Protein AF-S7KKR7-F1 (afdb_monomer_lite)

Structure (mmCIF, N/CA/C/O backbone):
data_AF-S7KKR7-F1
#
_entry.id   AF-S7KKR7-F1
#
loop_
_atom_site.group_PDB
_atom_site.id
_atom_site.type_symbol
_atom_site.label_atom_id
_atom_site.label_alt_id
_atom_site.label_comp_id
_atom_site.label_asym_id
_atom_site.label_entity_id
_atom_site.label_seq_id
_atom_site.pdbx_PDB_ins_code
_atom_site.Cartn_x
_atom_site.Cartn_y
_atom_site.Cartn_z
_atom_site.occupancy
_atom_site.B_iso_or_equiv
_atom_site.auth_seq_id
_atom_site.auth_comp_id
_atom_site.auth_asym_id
_atom_site.auth_atom_id
_atom_site.pdbx_PDB_model_num
ATOM 1 N N . MET A 1 1 ? 20.755 -32.408 -13.879 1.00 37.47 1 MET A N 1
ATOM 2 C CA . MET A 1 1 ? 21.152 -31.071 -14.386 1.00 37.47 1 MET A CA 1
ATOM 3 C C . MET A 1 1 ? 20.020 -30.247 -14.994 1.00 37.47 1 MET A C 1
ATOM 5 O O . MET A 1 1 ? 20.143 -29.038 -14.969 1.00 37.47 1 MET A O 1
ATOM 9 N N . LYS A 1 2 ? 18.901 -30.828 -15.464 1.00 43.78 2 LYS A N 1
ATOM 10 C CA . LYS A 1 2 ? 17.697 -30.043 -15.820 1.00 43.78 2 LYS A CA 1
ATOM 11 C C . LYS A 1 2 ? 17.041 -29.301 -14.636 1.00 43.78 2 LYS A C 1
ATOM 13 O O . LYS A 1 2 ? 16.133 -28.519 -14.858 1.00 43.78 2 LYS A O 1
ATOM 18 N N . GLU A 1 3 ? 17.480 -29.564 -13.404 1.00 51.06 3 GLU A N 1
ATOM 19 C CA . GLU A 1 3 ? 16.802 -29.134 -12.171 1.00 51.06 3 GLU A CA 1
ATOM 20 C C . GLU A 1 3 ? 17.489 -27.973 -11.434 1.00 51.06 3 GLU A C 1
ATOM 22 O O . GLU A 1 3 ? 16.887 -27.384 -10.545 1.00 51.06 3 GLU A O 1
ATOM 27 N N . GLN A 1 4 ? 18.722 -27.609 -11.799 1.00 56.28 4 GLN A N 1
ATOM 28 C CA . GLN A 1 4 ? 19.419 -26.445 -11.243 1.00 56.28 4 GLN A CA 1
ATOM 29 C C . GLN A 1 4 ? 19.728 -25.507 -12.407 1.00 56.28 4 GLN A C 1
ATOM 31 O O . GLN A 1 4 ? 20.606 -25.792 -13.220 1.00 56.28 4 GLN A O 1
ATOM 36 N N . GLY A 1 5 ? 18.920 -24.456 -12.551 1.00 63.62 5 GLY A N 1
ATOM 37 C CA . GLY A 1 5 ? 19.105 -23.439 -13.585 1.00 63.62 5 GLY A CA 1
ATOM 38 C C . GLY A 1 5 ? 20.456 -22.724 -13.469 1.00 63.62 5 GLY A C 1
ATOM 39 O O . GLY A 1 5 ? 21.141 -22.823 -12.453 1.00 63.62 5 GLY A O 1
ATOM 40 N N . LEU A 1 6 ? 20.840 -22.002 -14.522 1.00 70.38 6 LEU A N 1
ATOM 41 C CA . LEU A 1 6 ? 22.012 -21.123 -14.500 1.00 70.38 6 LEU A CA 1
ATOM 42 C C . LEU A 1 6 ? 21.646 -19.799 -13.819 1.00 70.38 6 LEU A C 1
ATOM 44 O O . LEU A 1 6 ? 20.600 -19.221 -14.112 1.00 70.38 6 LEU A O 1
ATOM 48 N N . GLU A 1 7 ? 22.507 -19.318 -12.924 1.00 72.12 7 GLU A N 1
ATOM 49 C CA . GLU A 1 7 ? 22.324 -18.037 -12.241 1.00 72.12 7 GLU A CA 1
ATOM 50 C C . GLU A 1 7 ? 22.888 -16.886 -13.087 1.00 72.12 7 GLU A C 1
ATOM 52 O O . GLU A 1 7 ? 23.999 -16.964 -13.617 1.00 72.12 7 GLU A O 1
ATOM 57 N N . LEU A 1 8 ? 22.115 -15.804 -13.207 1.00 74.88 8 LEU A N 1
ATOM 58 C CA . LEU A 1 8 ? 22.518 -14.567 -13.869 1.00 74.88 8 LEU A CA 1
ATOM 59 C C . LEU A 1 8 ? 22.651 -13.464 -12.816 1.00 74.88 8 LEU A C 1
ATOM 61 O O . LEU A 1 8 ? 21.666 -13.076 -12.190 1.00 74.88 8 LEU A O 1
ATOM 65 N N . THR A 1 9 ? 23.861 -12.937 -12.633 1.00 76.19 9 THR A N 1
ATOM 66 C CA . THR A 1 9 ? 24.139 -11.885 -11.645 1.00 76.19 9 THR A CA 1
ATOM 67 C C . THR A 1 9 ? 24.449 -10.561 -12.339 1.00 76.19 9 THR A C 1
ATOM 69 O O . THR A 1 9 ? 25.403 -10.458 -13.109 1.00 76.19 9 THR A O 1
ATOM 72 N N . PHE A 1 10 ? 23.683 -9.512 -12.026 1.00 80.62 10 PHE A N 1
ATOM 73 C CA . PHE A 1 10 ? 23.930 -8.159 -12.532 1.00 80.62 10 PHE A CA 1
ATOM 74 C C . PHE A 1 10 ? 24.716 -7.311 -11.530 1.00 80.62 10 PHE A C 1
ATOM 76 O O . PHE A 1 10 ? 24.367 -7.229 -10.354 1.00 80.62 10 PHE A O 1
ATOM 83 N N . ASN A 1 11 ? 25.752 -6.616 -12.007 1.00 79.88 11 ASN A N 1
ATOM 84 C CA . ASN A 1 11 ? 26.477 -5.636 -11.200 1.00 79.88 11 ASN A CA 1
ATOM 85 C C . ASN A 1 11 ? 25.840 -4.249 -11.351 1.00 79.88 11 ASN A C 1
ATOM 87 O O . ASN A 1 11 ? 26.164 -3.502 -12.275 1.00 79.88 11 ASN A O 1
ATOM 91 N N . LEU A 1 12 ? 24.972 -3.895 -10.404 1.00 83.12 12 LEU A N 1
ATOM 92 C CA . LEU A 1 12 ? 24.245 -2.624 -10.410 1.00 83.12 12 LEU A CA 1
ATOM 93 C C . LEU A 1 12 ? 25.144 -1.391 -10.212 1.00 83.12 12 LEU A C 1
ATOM 95 O O . LEU A 1 12 ? 24.732 -0.297 -10.577 1.00 83.12 12 LEU A O 1
ATOM 99 N N . ASN A 1 13 ? 26.387 -1.546 -9.730 1.00 83.81 13 ASN A N 1
ATOM 100 C CA . ASN A 1 13 ? 27.329 -0.423 -9.579 1.00 83.81 13 ASN A CA 1
ATOM 101 C C . ASN A 1 13 ? 27.758 0.189 -10.922 1.00 83.81 13 ASN A C 1
ATOM 103 O O . ASN A 1 13 ? 28.386 1.243 -10.950 1.00 83.81 13 ASN A O 1
ATOM 107 N N . LYS A 1 14 ? 27.462 -0.490 -12.035 1.00 84.12 14 LYS A N 1
ATOM 108 C CA . 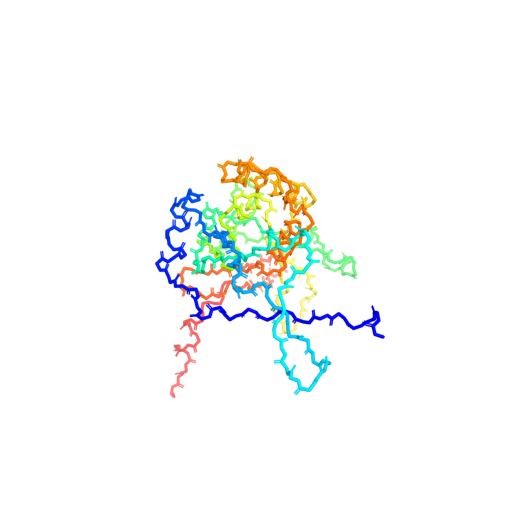LYS A 1 14 ? 27.718 0.012 -13.386 1.00 84.12 14 LYS A CA 1
ATOM 109 C C . LYS A 1 14 ? 26.607 0.928 -13.911 1.00 84.12 14 LYS A C 1
ATOM 111 O O . LYS A 1 14 ? 26.814 1.547 -14.947 1.00 84.12 14 LYS A O 1
ATOM 116 N N . VAL A 1 15 ? 25.456 1.001 -13.237 1.00 87.00 15 VAL A N 1
ATOM 117 C CA . VAL A 1 15 ? 24.372 1.920 -13.608 1.00 87.00 15 VAL A CA 1
ATOM 118 C C . VAL A 1 15 ? 24.670 3.293 -13.010 1.00 87.00 15 VAL A C 1
ATOM 120 O O . VAL A 1 15 ? 24.746 3.430 -11.788 1.00 87.00 15 VAL A O 1
ATOM 123 N N . SER A 1 16 ? 24.850 4.310 -13.856 1.00 88.81 16 SER A N 1
ATOM 124 C CA . SER A 1 16 ? 25.137 5.672 -13.389 1.00 88.81 16 SER A CA 1
ATOM 125 C C . SER A 1 16 ? 23.856 6.441 -13.052 1.00 88.81 16 SER A C 1
ATOM 127 O O . SER A 1 16 ? 22.785 6.189 -13.611 1.00 88.81 16 SER A O 1
ATOM 129 N N . PHE A 1 17 ? 23.963 7.417 -12.146 1.00 87.62 17 PHE A N 1
ATOM 130 C CA . PHE A 1 17 ? 22.838 8.293 -11.815 1.00 87.62 17 PHE A CA 1
ATOM 131 C C . PHE A 1 17 ? 22.372 9.092 -13.039 1.00 87.62 17 PHE A C 1
ATOM 133 O O . PHE A 1 17 ? 21.175 9.211 -13.281 1.00 87.62 17 PHE A O 1
ATOM 140 N N . GLU A 1 18 ? 23.307 9.598 -13.844 1.00 89.94 18 GLU A N 1
ATOM 141 C CA . GLU A 1 18 ? 23.003 10.371 -15.050 1.00 89.94 18 GLU A CA 1
ATOM 142 C C . GLU A 1 18 ? 22.251 9.528 -16.082 1.00 89.94 18 GLU A C 1
ATOM 144 O O . GLU A 1 18 ? 21.391 10.041 -16.793 1.00 89.94 18 GLU A O 1
ATOM 149 N N . GLU A 1 19 ? 22.570 8.237 -16.184 1.00 88.19 19 GLU A N 1
ATOM 150 C CA . GLU A 1 19 ? 21.857 7.309 -17.057 1.00 88.19 19 GLU A CA 1
ATOM 151 C C . GLU A 1 19 ? 20.426 7.055 -16.578 1.00 88.19 19 GLU A C 1
ATOM 153 O O . GLU A 1 19 ? 19.491 7.148 -17.377 1.00 88.19 19 GLU A O 1
ATOM 158 N N . LEU A 1 20 ? 20.241 6.819 -15.275 1.00 89.00 20 LEU A N 1
ATOM 159 C CA . LEU A 1 20 ? 18.910 6.702 -14.680 1.00 89.00 20 LEU A CA 1
ATOM 160 C C . LEU A 1 20 ? 18.093 7.979 -14.877 1.00 89.00 20 LEU A C 1
ATOM 162 O O . LEU A 1 20 ? 16.932 7.896 -15.264 1.00 89.00 20 LEU A O 1
ATOM 166 N N . GLU A 1 21 ? 18.695 9.150 -14.680 1.00 88.00 21 GLU A N 1
ATOM 167 C CA . GLU A 1 21 ? 18.006 10.433 -14.818 1.00 88.00 21 GLU A CA 1
ATOM 168 C C . GLU A 1 21 ? 17.603 10.722 -16.271 1.00 88.00 21 GLU A C 1
ATOM 170 O O . GLU A 1 21 ? 16.476 11.152 -16.523 1.00 88.00 21 GLU A O 1
ATOM 175 N N . ARG A 1 22 ? 18.467 10.414 -17.249 1.00 87.56 22 ARG A N 1
ATOM 176 C CA . ARG A 1 22 ? 18.104 10.506 -18.675 1.00 87.56 22 ARG A CA 1
ATOM 177 C C . ARG A 1 22 ? 16.922 9.600 -19.014 1.00 87.56 22 ARG A C 1
ATOM 179 O O . ARG A 1 22 ? 15.979 10.060 -19.657 1.00 87.56 22 ARG A O 1
ATOM 186 N N . ASN A 1 23 ? 16.955 8.345 -18.561 1.00 84.44 23 ASN A N 1
ATOM 187 C CA . ASN A 1 23 ? 15.859 7.397 -18.772 1.00 84.44 23 ASN A CA 1
ATOM 188 C C . ASN A 1 23 ? 14.571 7.886 -18.106 1.00 84.44 23 ASN A C 1
ATOM 190 O O . ASN A 1 23 ? 13.513 7.860 -18.727 1.00 84.44 23 ASN A O 1
ATOM 194 N N . ARG A 1 24 ? 14.666 8.417 -16.885 1.00 87.06 24 ARG A N 1
ATOM 195 C CA . ARG A 1 24 ? 13.535 8.987 -16.150 1.00 87.06 24 ARG A CA 1
ATOM 196 C C . ARG A 1 24 ? 12.855 10.110 -16.928 1.00 87.06 24 ARG A C 1
ATOM 198 O O . ARG A 1 24 ? 11.634 10.115 -17.044 1.00 87.06 24 ARG A O 1
ATOM 205 N N . ILE A 1 25 ? 13.633 11.045 -17.478 1.00 85.19 25 ILE A N 1
ATOM 206 C CA . ILE A 1 25 ? 13.110 12.163 -18.278 1.00 85.19 25 ILE A CA 1
ATOM 207 C C . ILE A 1 25 ? 12.455 11.642 -19.562 1.00 85.19 25 ILE A C 1
ATOM 209 O O . ILE A 1 25 ? 11.328 12.030 -19.865 1.00 85.19 25 ILE A O 1
ATOM 213 N N . ALA A 1 26 ? 13.124 10.735 -20.280 1.00 83.00 26 ALA A N 1
ATOM 214 C CA . ALA A 1 26 ? 12.602 10.144 -21.513 1.00 83.00 26 ALA A CA 1
ATOM 215 C C . ALA A 1 26 ? 11.291 9.370 -21.296 1.00 83.00 26 ALA A C 1
ATOM 217 O O . ALA A 1 26 ? 10.448 9.316 -22.185 1.00 83.00 26 ALA A O 1
ATOM 218 N N . GLN A 1 27 ? 11.106 8.811 -20.101 1.00 81.81 27 GLN A N 1
ATOM 219 C CA . GLN A 1 27 ? 9.936 8.024 -19.726 1.00 81.81 27 GLN A CA 1
ATOM 220 C C . GLN A 1 27 ? 8.786 8.868 -19.172 1.00 81.81 27 GLN A C 1
ATOM 222 O O . GLN A 1 27 ? 7.826 8.293 -18.695 1.00 81.81 27 GLN A O 1
ATOM 227 N N . GLY A 1 28 ? 8.842 10.203 -19.205 1.00 82.19 28 GLY A N 1
ATOM 228 C CA . GLY A 1 28 ? 7.751 11.037 -18.680 1.00 82.19 28 GLY A CA 1
ATOM 229 C C . GLY A 1 28 ? 7.909 11.423 -17.208 1.00 82.19 28 GLY A C 1
ATOM 230 O O . GLY A 1 28 ? 6.945 11.823 -16.559 1.00 82.19 28 GLY A O 1
ATOM 231 N N . ASN A 1 29 ? 9.142 11.379 -16.689 1.00 82.19 29 ASN A N 1
ATOM 232 C CA . ASN A 1 29 ? 9.516 11.921 -15.381 1.00 82.19 29 ASN A CA 1
ATOM 233 C C . ASN A 1 29 ? 8.890 11.167 -14.189 1.00 82.19 29 ASN A C 1
ATOM 235 O O . ASN A 1 29 ? 8.711 11.747 -13.114 1.00 82.19 29 ASN A O 1
ATOM 239 N N . HIS A 1 30 ? 8.591 9.879 -14.367 1.00 85.06 30 HIS A N 1
ATOM 240 C CA . HIS A 1 30 ? 8.072 9.005 -13.316 1.00 85.06 30 HIS A CA 1
ATOM 241 C C . HIS A 1 30 ? 9.109 8.743 -12.211 1.00 85.06 30 HIS A C 1
ATOM 243 O O . HIS A 1 30 ? 10.298 9.046 -12.339 1.00 85.06 30 HIS A O 1
ATOM 249 N N . ASP A 1 31 ? 8.641 8.241 -11.076 1.00 87.88 31 ASP A N 1
ATOM 250 C CA . ASP A 1 31 ? 9.460 7.823 -9.936 1.00 87.88 31 ASP A CA 1
ATOM 251 C C . ASP A 1 31 ? 9.946 6.373 -10.051 1.00 87.88 31 ASP A C 1
ATOM 253 O O . ASP A 1 31 ? 10.954 6.013 -9.443 1.00 87.88 31 ASP A O 1
ATOM 257 N N . GLU A 1 32 ? 9.273 5.567 -10.865 1.00 89.00 32 GLU A N 1
ATOM 258 C CA . GLU A 1 32 ? 9.773 4.289 -11.355 1.00 89.00 32 GLU A CA 1
ATOM 259 C C . GLU A 1 32 ? 10.480 4.468 -12.706 1.00 89.00 32 GLU A C 1
ATOM 261 O O . GLU A 1 32 ? 9.949 5.104 -13.617 1.00 89.00 32 GLU A O 1
ATOM 266 N N . ILE A 1 33 ? 11.677 3.897 -12.836 1.00 88.25 33 ILE A N 1
ATOM 267 C CA . ILE A 1 33 ? 12.515 3.973 -14.035 1.00 88.25 33 ILE A CA 1
ATOM 268 C C . ILE A 1 33 ? 12.720 2.561 -14.567 1.00 88.25 33 ILE A C 1
ATOM 270 O O . ILE A 1 33 ? 13.263 1.695 -13.872 1.00 88.25 33 ILE A O 1
ATOM 274 N N . ILE A 1 34 ? 12.324 2.347 -15.817 1.00 86.69 34 ILE A N 1
ATOM 275 C CA . ILE A 1 34 ? 12.582 1.108 -16.544 1.00 86.69 34 ILE A CA 1
ATOM 276 C C . ILE A 1 34 ? 13.977 1.207 -17.157 1.00 86.69 34 ILE A C 1
ATOM 278 O O . ILE A 1 34 ? 14.254 2.077 -17.980 1.00 86.69 34 ILE A O 1
ATOM 282 N N . PHE A 1 35 ? 14.869 0.311 -16.760 1.00 87.50 35 PHE A N 1
ATOM 283 C CA . PHE A 1 35 ? 16.229 0.236 -17.269 1.00 87.50 35 PHE A CA 1
ATOM 284 C C . PHE A 1 35 ? 16.389 -1.036 -18.112 1.00 87.50 35 PHE A C 1
ATOM 286 O O . PHE A 1 35 ? 16.391 -2.136 -17.548 1.00 87.50 35 PHE A O 1
ATOM 293 N N . PRO A 1 36 ? 16.500 -0.932 -19.448 1.00 85.00 36 PRO A N 1
ATOM 294 C CA . PRO A 1 36 ? 16.753 -2.095 -20.288 1.00 85.00 36 PRO A CA 1
ATOM 295 C C . PRO A 1 36 ? 18.142 -2.656 -19.975 1.00 85.00 36 PRO A C 1
ATOM 297 O O . PRO A 1 36 ? 19.129 -1.921 -19.959 1.00 85.00 36 PRO A O 1
ATOM 300 N N . VAL A 1 37 ? 18.233 -3.961 -19.715 1.00 86.38 37 VAL A N 1
ATOM 301 C CA . VAL A 1 37 ? 19.519 -4.597 -19.407 1.00 86.38 37 VAL A CA 1
ATOM 302 C C . VAL A 1 37 ? 20.410 -4.547 -20.657 1.00 86.38 37 VAL A C 1
ATOM 304 O O . VAL A 1 37 ? 19.993 -5.040 -21.710 1.00 86.38 37 VAL A O 1
ATOM 307 N N . PRO A 1 38 ? 21.640 -4.001 -20.576 1.00 85.62 38 PRO A N 1
ATOM 308 C CA . PRO A 1 38 ? 22.559 -3.963 -21.708 1.00 85.62 38 PRO A CA 1
ATOM 309 C C . PRO A 1 38 ? 22.901 -5.365 -22.216 1.00 85.62 38 PRO A C 1
ATOM 311 O O . PRO A 1 38 ? 23.082 -6.291 -21.426 1.00 85.62 38 PRO A O 1
ATOM 314 N N . GLN A 1 39 ? 23.070 -5.516 -23.532 1.00 83.25 39 GLN A N 1
ATOM 315 C CA . GLN A 1 39 ? 23.400 -6.809 -24.152 1.00 83.25 39 GLN A CA 1
ATOM 316 C C . GLN A 1 39 ? 24.687 -7.428 -23.582 1.00 83.25 39 GLN A C 1
ATOM 318 O O . GLN A 1 39 ? 24.751 -8.630 -23.340 1.00 83.25 39 GLN A O 1
ATOM 323 N N . ASP A 1 40 ? 25.682 -6.608 -23.237 1.00 85.62 40 ASP A N 1
ATOM 324 C CA . ASP A 1 40 ? 26.924 -7.095 -22.629 1.00 85.62 40 ASP A CA 1
ATOM 325 C C . ASP A 1 40 ? 26.749 -7.741 -21.248 1.00 85.62 40 ASP A C 1
ATOM 327 O O . ASP A 1 40 ? 27.635 -8.477 -20.809 1.00 85.62 40 ASP A O 1
ATOM 331 N N . TRP A 1 41 ? 25.632 -7.479 -20.560 1.00 85.12 41 TRP A N 1
ATOM 332 C CA . TRP A 1 41 ? 25.318 -8.059 -19.251 1.00 85.12 41 TRP A CA 1
ATOM 333 C C . TRP A 1 41 ? 24.534 -9.368 -19.371 1.00 85.12 41 TRP A C 1
ATOM 335 O O . TRP A 1 41 ? 24.420 -10.106 -18.396 1.00 85.12 41 TRP A O 1
ATOM 345 N N . LYS A 1 42 ? 24.009 -9.680 -20.560 1.00 85.88 42 LYS A N 1
ATOM 346 C CA . LYS A 1 42 ? 23.184 -10.860 -20.843 1.00 85.88 42 LYS A CA 1
ATOM 347 C C . LYS A 1 42 ? 24.049 -12.094 -21.116 1.00 85.88 42 LYS A C 1
ATOM 349 O O . LYS A 1 42 ? 23.903 -12.765 -22.137 1.00 85.88 42 LYS A O 1
ATOM 354 N N . LYS A 1 43 ? 24.987 -12.372 -20.208 1.00 83.50 43 LYS A N 1
ATOM 355 C CA . LYS A 1 43 ? 25.953 -13.471 -20.318 1.00 83.50 43 LYS A CA 1
ATOM 356 C C . LYS A 1 43 ? 25.901 -14.338 -19.070 1.00 83.50 43 LYS A C 1
ATOM 358 O O . LYS A 1 43 ? 25.968 -13.823 -17.958 1.00 83.50 43 LYS A O 1
ATOM 363 N N . VAL A 1 44 ? 25.822 -15.649 -19.261 1.00 80.75 44 VAL A N 1
ATOM 364 C CA . VAL A 1 44 ? 25.848 -16.640 -18.180 1.00 80.75 44 VAL A CA 1
ATOM 365 C C . VAL A 1 44 ? 27.217 -17.300 -18.117 1.00 80.75 44 VAL A C 1
ATOM 367 O O . VAL A 1 44 ? 27.844 -17.562 -19.146 1.00 80.75 44 VAL A O 1
ATOM 370 N N . LEU A 1 45 ? 27.691 -17.554 -16.900 1.00 78.88 45 LEU A N 1
ATOM 371 C CA . LEU A 1 45 ? 28.897 -18.339 -16.685 1.00 78.88 45 LEU A CA 1
ATOM 372 C C . LEU A 1 45 ? 28.557 -19.817 -16.889 1.00 78.88 45 LEU A C 1
ATOM 374 O O . LEU A 1 45 ? 27.658 -20.334 -16.227 1.00 78.88 45 LEU A O 1
ATOM 378 N N . ILE A 1 46 ? 29.280 -20.503 -17.775 1.00 77.44 46 ILE A N 1
ATOM 379 C CA . ILE A 1 46 ? 29.179 -21.957 -17.917 1.00 77.44 46 ILE A CA 1
ATOM 380 C C . ILE A 1 46 ? 30.319 -22.581 -17.100 1.00 77.44 46 ILE A C 1
ATOM 382 O O . ILE A 1 46 ? 31.476 -22.482 -17.510 1.00 77.44 46 ILE A O 1
ATOM 386 N N . PRO A 1 47 ? 30.030 -23.224 -15.952 1.00 67.06 47 PRO A N 1
ATOM 387 C CA . PRO A 1 47 ? 31.064 -23.768 -15.069 1.00 67.06 47 PRO A CA 1
ATOM 388 C C . PRO A 1 47 ? 31.567 -25.155 -15.513 1.00 67.06 47 PRO A C 1
ATOM 390 O O . PRO A 1 47 ? 32.227 -25.850 -14.745 1.00 67.06 47 PRO A O 1
ATOM 393 N N . PHE A 1 48 ? 31.231 -25.593 -16.731 1.00 66.44 48 PHE A N 1
ATOM 394 C CA . PHE A 1 48 ? 31.555 -26.922 -17.251 1.00 66.44 48 PHE A CA 1
ATOM 395 C C . PHE A 1 48 ? 32.495 -26.794 -18.457 1.00 66.44 48 PHE A C 1
ATOM 397 O O . PHE A 1 48 ? 32.056 -26.519 -19.572 1.00 66.44 48 PHE A O 1
ATOM 404 N N . GLY A 1 49 ? 33.795 -26.971 -18.209 1.00 61.34 49 GLY A N 1
ATOM 405 C CA . GLY A 1 49 ? 34.884 -26.926 -19.192 1.00 61.34 49 GLY A CA 1
ATOM 406 C C . GLY A 1 49 ? 36.215 -26.523 -18.541 1.00 61.34 49 GLY A C 1
ATOM 407 O O . GLY A 1 49 ? 36.219 -26.010 -17.426 1.00 61.34 49 GLY A O 1
ATOM 408 N N . ASP A 1 50 ? 37.343 -26.708 -19.239 1.00 58.72 50 ASP A N 1
ATOM 409 C CA . ASP A 1 50 ? 38.687 -26.323 -18.744 1.00 58.72 50 ASP A CA 1
ATOM 410 C C . ASP A 1 50 ? 38.865 -24.800 -18.579 1.00 58.72 50 ASP A C 1
ATOM 412 O O . ASP A 1 50 ? 39.858 -24.322 -18.032 1.00 58.72 50 ASP A O 1
ATOM 416 N N . THR A 1 51 ? 37.894 -24.012 -19.045 1.00 59.72 51 THR A N 1
ATOM 417 C CA . THR A 1 51 ? 37.864 -22.557 -18.920 1.00 59.72 51 THR A CA 1
ATOM 418 C C . THR A 1 51 ? 36.468 -22.105 -18.499 1.00 59.72 51 THR A C 1
ATOM 420 O O . THR A 1 51 ? 35.481 -22.346 -19.191 1.00 59.72 51 THR A O 1
ATOM 423 N N . ASN A 1 52 ? 36.388 -21.424 -17.354 1.00 64.75 52 ASN A N 1
ATOM 424 C CA . ASN A 1 52 ? 35.199 -20.700 -16.903 1.00 64.75 52 ASN A CA 1
ATOM 425 C C . ASN A 1 52 ? 34.854 -19.606 -17.929 1.00 64.75 52 ASN A C 1
ATOM 427 O O . ASN A 1 52 ? 35.404 -18.504 -17.876 1.00 64.75 52 ASN A O 1
ATOM 431 N N . THR A 1 53 ? 33.980 -19.920 -18.886 1.00 77.38 53 THR A N 1
ATOM 432 C CA . THR A 1 53 ? 33.659 -19.041 -20.019 1.00 77.38 53 THR A CA 1
ATOM 433 C C . THR A 1 53 ? 32.264 -18.445 -19.882 1.00 77.38 53 THR A C 1
ATOM 435 O O . THR A 1 53 ? 31.306 -19.104 -19.479 1.00 77.38 53 THR A O 1
ATOM 438 N N . TYR A 1 54 ? 32.161 -17.158 -20.214 1.00 78.81 54 TYR A N 1
ATOM 439 C CA . TYR A 1 54 ? 30.890 -16.450 -20.304 1.00 78.81 54 TYR A CA 1
ATOM 440 C C . TYR A 1 54 ? 30.312 -16.623 -21.706 1.00 78.81 54 TYR A C 1
ATOM 442 O O . TYR A 1 54 ? 30.988 -16.322 -22.692 1.00 78.81 54 TYR A O 1
ATOM 450 N N . VAL A 1 55 ? 29.059 -17.063 -21.791 1.00 81.81 55 VAL A N 1
ATOM 451 C CA . VAL A 1 55 ? 28.342 -17.259 -23.058 1.00 81.81 55 VAL A CA 1
ATOM 452 C C . VAL A 1 55 ? 27.086 -16.392 -23.070 1.00 81.81 55 VAL A C 1
ATOM 454 O O . VAL A 1 55 ? 26.453 -16.194 -22.033 1.00 81.81 55 VAL A O 1
ATOM 457 N N . ASN A 1 56 ? 26.740 -15.846 -24.238 1.00 82.69 56 ASN A N 1
ATOM 458 C CA . ASN A 1 56 ? 25.521 -15.054 -24.414 1.00 82.69 56 ASN A CA 1
ATOM 459 C C . ASN A 1 56 ? 24.274 -15.891 -24.088 1.00 82.69 56 ASN A C 1
ATOM 461 O O . ASN A 1 56 ? 24.220 -17.085 -24.393 1.00 82.69 56 ASN A O 1
ATOM 465 N N . LEU A 1 57 ? 23.264 -15.249 -23.501 1.00 81.12 57 LEU A N 1
ATOM 466 C CA . LEU A 1 57 ? 21.953 -15.854 -23.287 1.00 81.12 57 LEU A CA 1
ATOM 467 C C . LEU A 1 57 ? 21.325 -16.232 -24.632 1.00 81.12 57 LEU A C 1
ATOM 469 O O . LEU A 1 57 ? 21.101 -15.380 -25.485 1.00 81.12 57 LEU A O 1
ATOM 473 N N . ASN A 1 58 ? 21.030 -17.519 -24.803 1.00 78.25 58 ASN A N 1
ATOM 474 C CA . ASN A 1 58 ? 20.325 -18.047 -25.967 1.00 78.25 58 ASN A CA 1
ATOM 475 C C . ASN A 1 58 ? 18.835 -18.235 -25.640 1.00 78.25 58 ASN A C 1
ATOM 477 O O . ASN A 1 58 ? 18.316 -19.349 -25.678 1.00 78.25 58 ASN A O 1
ATOM 481 N N . ASP A 1 59 ? 18.181 -17.147 -25.232 1.00 78.25 59 ASP A N 1
ATOM 482 C CA . ASP A 1 59 ? 16.753 -17.103 -24.916 1.00 78.25 59 ASP A CA 1
ATOM 483 C C . ASP A 1 59 ? 16.126 -15.904 -25.650 1.00 78.25 59 ASP A C 1
ATOM 485 O O . ASP A 1 59 ? 16.570 -14.777 -25.425 1.00 78.25 59 ASP A O 1
ATOM 489 N N . PRO A 1 60 ? 15.100 -16.101 -26.501 1.00 77.38 60 PRO A N 1
ATOM 490 C CA . PRO A 1 60 ? 14.383 -15.002 -27.152 1.00 77.38 60 PRO A CA 1
ATOM 491 C C . PRO A 1 60 ? 13.808 -13.963 -26.174 1.00 77.38 60 PRO A C 1
ATOM 493 O O . PRO A 1 60 ? 13.624 -12.807 -26.540 1.00 77.38 60 PRO A O 1
ATOM 496 N N . GLN A 1 61 ? 13.527 -14.352 -24.927 1.00 76.69 61 GLN A N 1
ATOM 497 C CA . GLN A 1 61 ? 13.039 -13.456 -23.876 1.00 76.69 61 GLN A CA 1
ATOM 498 C C . GLN A 1 61 ? 14.158 -12.5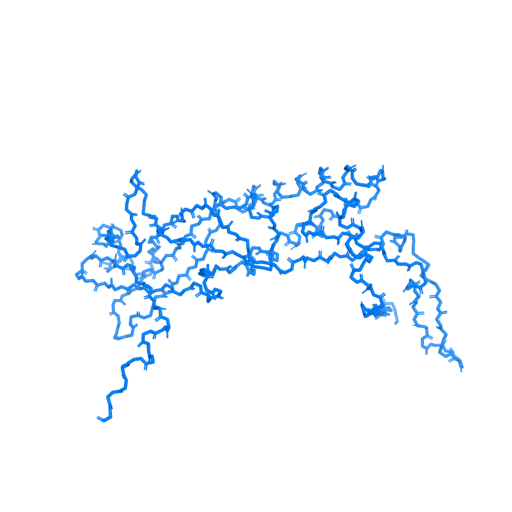93 -23.268 1.00 76.69 61 GLN A C 1
ATOM 500 O O . GLN A 1 61 ? 13.876 -11.569 -22.642 1.00 76.69 61 GLN A O 1
ATOM 505 N N . ALA A 1 62 ? 15.432 -12.959 -23.465 1.00 80.00 62 ALA A N 1
ATOM 506 C CA . ALA A 1 62 ? 16.566 -12.217 -22.916 1.00 80.00 62 ALA A CA 1
ATOM 507 C C . ALA A 1 62 ? 16.627 -10.780 -23.450 1.00 80.00 62 ALA A C 1
ATOM 509 O O . ALA A 1 62 ? 17.075 -9.874 -22.742 1.00 80.00 62 ALA A O 1
ATOM 510 N N . ASP A 1 63 ? 16.137 -10.535 -24.666 1.00 77.31 63 ASP A N 1
ATOM 511 C CA . ASP A 1 63 ? 16.099 -9.199 -25.261 1.00 77.31 63 ASP A CA 1
ATOM 512 C C . ASP A 1 63 ? 15.255 -8.204 -24.460 1.00 77.31 63 ASP A C 1
ATOM 514 O O . ASP A 1 63 ? 15.597 -7.023 -24.408 1.00 77.31 63 ASP A O 1
ATOM 518 N N . PHE A 1 64 ? 14.279 -8.697 -23.703 1.00 78.12 64 PHE A N 1
ATOM 519 C CA . PHE A 1 64 ? 13.327 -7.894 -22.939 1.00 78.12 64 PHE A CA 1
ATOM 520 C C . PHE A 1 64 ? 13.649 -7.810 -21.442 1.00 78.12 64 PHE A C 1
ATOM 522 O O . PHE A 1 64 ? 12.879 -7.238 -20.667 1.00 78.12 64 PHE A O 1
ATOM 529 N N . LEU A 1 65 ? 14.796 -8.356 -21.017 1.00 82.94 65 LEU A N 1
ATOM 530 C CA . LEU A 1 65 ? 15.270 -8.221 -19.642 1.00 82.94 65 LEU A CA 1
ATOM 531 C C . LEU A 1 65 ? 15.402 -6.743 -19.267 1.00 82.94 65 LEU A C 1
ATOM 533 O O . LEU A 1 65 ? 16.104 -5.964 -19.919 1.00 82.94 65 LEU A O 1
ATOM 537 N N . ARG A 1 66 ? 14.743 -6.377 -18.170 1.00 84.69 66 ARG A N 1
ATOM 538 C CA . ARG A 1 66 ? 14.672 -5.012 -17.658 1.00 84.69 66 ARG A CA 1
ATOM 539 C C . ARG A 1 66 ? 14.800 -5.001 -16.143 1.00 84.69 66 ARG A C 1
ATOM 541 O O . ARG A 1 66 ? 14.351 -5.921 -15.462 1.00 84.69 66 ARG A O 1
ATOM 548 N N . LEU A 1 67 ? 15.405 -3.943 -15.627 1.00 87.56 67 LEU A N 1
ATOM 549 C CA . LEU A 1 67 ? 15.453 -3.627 -14.207 1.00 87.56 67 LEU A CA 1
ATOM 550 C C . LEU A 1 67 ? 14.495 -2.473 -13.938 1.00 87.56 67 LEU A C 1
ATOM 552 O O . LEU A 1 67 ? 14.392 -1.547 -14.737 1.00 87.56 67 LEU A O 1
ATOM 556 N N . LEU A 1 68 ? 13.809 -2.525 -12.804 1.00 88.38 68 LEU A N 1
ATOM 557 C CA . LEU A 1 68 ? 12.950 -1.442 -12.351 1.00 88.38 68 LEU A CA 1
ATOM 558 C C . LEU A 1 68 ? 13.612 -0.755 -11.158 1.00 88.38 68 LEU A C 1
ATOM 560 O O . LEU A 1 68 ? 13.849 -1.388 -10.127 1.00 88.38 68 LEU A O 1
ATOM 564 N N . PHE A 1 69 ? 13.894 0.536 -11.292 1.00 91.00 69 PHE A N 1
ATOM 565 C CA . PHE A 1 69 ? 14.424 1.356 -10.208 1.00 91.00 69 PHE A CA 1
ATOM 566 C C . PHE A 1 69 ? 13.314 2.233 -9.644 1.00 91.00 69 PHE A C 1
ATOM 568 O O . PHE A 1 69 ? 12.689 2.983 -10.383 1.00 91.00 69 PHE A O 1
ATOM 575 N N . LEU A 1 70 ? 13.090 2.164 -8.332 1.00 91.75 70 LEU A N 1
ATOM 576 C CA . LEU A 1 70 ? 12.167 3.050 -7.629 1.00 91.75 70 LEU A CA 1
ATOM 577 C C . LEU A 1 70 ? 12.953 4.164 -6.937 1.00 91.75 70 LEU A C 1
ATOM 579 O O . LEU A 1 70 ? 13.853 3.901 -6.131 1.00 91.75 70 LEU A O 1
ATOM 583 N N . LYS A 1 71 ? 12.583 5.414 -7.205 1.00 89.00 71 LYS A N 1
ATOM 584 C CA . LYS A 1 71 ? 13.116 6.567 -6.487 1.00 89.00 71 LYS A CA 1
ATOM 585 C C . LYS A 1 71 ? 12.648 6.530 -5.032 1.00 89.00 71 LYS A C 1
ATOM 587 O O . LYS A 1 71 ? 11.458 6.566 -4.737 1.00 89.00 71 LYS A O 1
ATOM 592 N N . ARG A 1 72 ? 13.600 6.497 -4.098 1.00 86.88 72 ARG A N 1
ATOM 593 C CA . ARG A 1 72 ? 13.301 6.541 -2.662 1.00 86.88 72 ARG A CA 1
ATOM 594 C C . ARG A 1 72 ? 13.016 7.971 -2.217 1.00 86.88 72 ARG A C 1
ATOM 596 O O . ARG A 1 72 ? 13.943 8.727 -1.940 1.00 86.88 72 ARG A O 1
ATOM 603 N N . GLU A 1 73 ? 11.743 8.319 -2.107 1.00 89.62 73 GLU A N 1
ATOM 604 C CA . GLU A 1 73 ? 11.288 9.591 -1.542 1.00 89.62 73 GLU A CA 1
ATOM 605 C C . GLU A 1 73 ? 10.080 9.400 -0.617 1.00 89.62 73 GLU A C 1
ATOM 607 O O . GLU A 1 73 ? 9.401 8.377 -0.671 1.00 89.62 73 GLU A O 1
ATOM 612 N N . PHE A 1 74 ? 9.845 10.373 0.269 1.00 92.81 74 PHE A N 1
ATOM 613 C CA . PHE A 1 74 ? 8.627 10.433 1.074 1.00 92.81 74 PHE A CA 1
ATOM 614 C C . PHE A 1 74 ? 7.525 11.096 0.247 1.00 92.81 74 PHE A C 1
ATOM 616 O O . PHE A 1 74 ? 7.628 12.273 -0.102 1.00 92.81 74 PHE A O 1
ATOM 623 N N . ILE A 1 75 ? 6.474 10.343 -0.058 1.00 94.94 75 ILE A N 1
ATOM 624 C CA . ILE A 1 75 ? 5.350 10.797 -0.873 1.00 94.94 75 ILE A CA 1
ATOM 625 C C . ILE A 1 75 ? 4.194 11.162 0.067 1.00 94.94 75 ILE A C 1
ATOM 627 O O . ILE A 1 75 ? 3.731 10.294 0.810 1.00 94.94 75 ILE A O 1
ATOM 631 N N . PRO A 1 76 ? 3.719 12.420 0.081 1.00 95.50 76 PRO A N 1
ATOM 632 C CA . PRO A 1 76 ? 2.595 12.808 0.925 1.00 95.50 76 PRO A CA 1
ATOM 633 C C . PRO A 1 76 ? 1.291 12.162 0.439 1.00 95.50 76 PRO A C 1
ATOM 635 O O . PRO A 1 76 ? 0.997 12.175 -0.757 1.00 95.50 76 PRO A O 1
ATOM 638 N N . LEU A 1 77 ? 0.473 11.658 1.369 1.00 95.75 77 LEU A N 1
ATOM 639 C CA . LEU A 1 77 ? -0.854 11.114 1.049 1.00 95.75 77 LEU A CA 1
ATOM 640 C C . LEU A 1 77 ? -1.851 12.219 0.658 1.00 95.75 77 LEU A C 1
ATOM 642 O O . LEU A 1 77 ? -2.744 11.976 -0.152 1.00 95.75 77 LEU A O 1
ATOM 646 N N . ASN A 1 78 ? -1.679 13.432 1.203 1.00 94.38 78 ASN A N 1
ATOM 647 C CA . ASN A 1 78 ? -2.539 14.605 0.976 1.00 94.38 78 ASN A CA 1
ATOM 648 C C . ASN A 1 78 ? -4.033 14.360 1.263 1.00 94.38 78 ASN A C 1
ATOM 650 O O . ASN A 1 78 ? -4.900 14.951 0.622 1.00 94.38 78 ASN A O 1
ATOM 654 N N . LEU A 1 79 ? -4.333 13.484 2.222 1.00 94.75 79 LEU A N 1
ATOM 655 C CA . LEU A 1 79 ? -5.679 13.216 2.716 1.00 94.75 79 LEU A CA 1
ATOM 656 C C . LEU A 1 79 ? -5.625 12.694 4.152 1.00 94.75 79 LEU A C 1
ATOM 658 O O . LEU A 1 79 ? -4.600 12.160 4.583 1.00 94.75 79 LEU A O 1
ATOM 662 N N . ASN A 1 80 ? -6.747 12.822 4.856 1.00 95.62 80 ASN A N 1
ATOM 663 C CA . ASN A 1 80 ? -6.913 12.286 6.200 1.00 95.62 80 ASN A CA 1
ATOM 664 C C . ASN A 1 80 ? -7.469 10.864 6.105 1.00 95.62 80 ASN A C 1
ATOM 666 O O . ASN A 1 80 ? -8.523 10.647 5.499 1.00 95.62 80 ASN A O 1
ATOM 670 N N . LEU A 1 81 ? -6.766 9.895 6.695 1.00 96.31 81 LEU A N 1
ATOM 671 C CA . LEU A 1 81 ? -7.170 8.492 6.627 1.00 96.31 81 LEU A CA 1
ATOM 672 C C . LEU A 1 81 ? -8.328 8.202 7.590 1.00 96.31 81 LEU A C 1
ATOM 674 O O . LEU A 1 81 ? -8.246 8.602 8.756 1.00 96.31 81 LEU A O 1
ATOM 678 N N . PRO A 1 82 ? -9.374 7.483 7.142 1.00 96.94 82 PRO A N 1
ATOM 679 C CA . PRO A 1 82 ? -10.404 6.954 8.023 1.00 96.94 82 PRO A CA 1
ATOM 680 C C . PRO A 1 82 ? -9.821 6.052 9.114 1.00 96.94 82 PRO A C 1
ATOM 682 O O . PRO A 1 82 ? -8.882 5.299 8.858 1.00 96.94 82 PRO A O 1
ATOM 685 N N . VAL A 1 83 ? -10.422 6.085 10.302 1.00 96.12 83 VAL A N 1
ATOM 686 C CA . VAL A 1 83 ? -10.107 5.189 11.422 1.00 96.12 83 VAL A CA 1
ATOM 687 C C . VAL A 1 83 ? -11.326 4.351 11.767 1.00 96.12 83 VAL A C 1
ATOM 689 O O . VAL A 1 83 ? -12.425 4.880 11.947 1.00 96.12 83 VAL A O 1
ATOM 692 N N . LEU A 1 84 ? -11.126 3.043 11.884 1.00 95.00 84 LEU A N 1
ATOM 693 C CA . LEU A 1 84 ? -12.165 2.059 12.156 1.00 95.00 84 LEU A CA 1
ATOM 694 C C . LEU A 1 84 ? -11.827 1.266 13.419 1.00 95.00 84 LEU A C 1
ATOM 696 O O . LEU A 1 84 ? -10.666 0.961 13.680 1.00 95.00 84 LEU A O 1
ATOM 700 N N . LEU A 1 85 ? -12.852 0.886 14.183 1.00 94.00 85 LEU A N 1
ATOM 701 C CA . LEU A 1 85 ? -12.717 -0.111 15.243 1.00 94.00 85 LEU A CA 1
ATOM 702 C C . LEU A 1 85 ? -13.119 -1.477 14.695 1.00 94.00 85 LEU A C 1
ATOM 704 O O . LEU A 1 85 ? -14.265 -1.679 14.289 1.00 94.00 85 LEU A O 1
ATOM 708 N N . PHE A 1 86 ? -12.196 -2.428 14.735 1.00 93.69 86 PHE A N 1
ATOM 709 C CA . PHE A 1 86 ? -12.488 -3.826 14.471 1.00 93.69 86 PHE A CA 1
ATOM 710 C C . PHE A 1 86 ? -12.735 -4.567 15.781 1.00 93.69 86 PHE A C 1
ATOM 712 O O . PHE A 1 86 ? -11.955 -4.468 16.728 1.00 93.69 86 PHE A O 1
ATOM 719 N N . PHE A 1 87 ? -13.808 -5.353 15.822 1.00 92.81 87 PHE A N 1
ATOM 720 C CA . PHE A 1 87 ? -14.232 -6.099 17.004 1.00 92.81 87 PHE A CA 1
ATOM 721 C C . PHE A 1 87 ? -14.083 -7.605 16.756 1.00 92.81 87 PHE A C 1
ATOM 723 O O . PHE A 1 87 ? -14.951 -8.209 16.119 1.00 92.81 87 PHE A O 1
ATOM 730 N N . PRO A 1 88 ? -13.013 -8.249 17.260 1.00 91.94 88 PRO A N 1
ATOM 731 C CA . PRO A 1 88 ? -12.838 -9.687 17.115 1.00 91.94 88 PRO A CA 1
ATOM 732 C C . PRO A 1 88 ? -14.010 -10.463 17.723 1.00 91.94 88 PRO A C 1
ATOM 734 O O . PRO A 1 88 ? -14.348 -10.281 18.895 1.00 91.94 88 PRO A O 1
ATOM 737 N N . ILE A 1 89 ? -14.570 -11.407 16.958 1.00 92.75 89 ILE A N 1
ATOM 738 C CA . ILE A 1 89 ? -15.745 -12.205 17.362 1.00 92.75 89 ILE A CA 1
ATOM 739 C C . ILE A 1 89 ? -15.528 -12.901 18.711 1.00 92.75 89 ILE A C 1
ATOM 741 O O . ILE A 1 89 ? -16.454 -12.990 19.516 1.00 92.75 89 ILE A O 1
ATOM 745 N N . LYS A 1 90 ? -14.294 -13.340 18.994 1.00 90.81 90 LYS A N 1
ATOM 746 C CA . LYS A 1 90 ? -13.913 -13.991 20.258 1.00 90.81 90 LYS A CA 1
ATOM 747 C C . LYS A 1 90 ? -14.296 -13.167 21.497 1.00 90.81 90 LYS A C 1
ATOM 749 O O . LYS A 1 90 ? -14.623 -13.750 22.528 1.00 90.81 90 LYS A O 1
ATOM 754 N N . ASN A 1 91 ? -14.286 -11.839 21.385 1.00 86.38 91 ASN A N 1
ATOM 755 C CA . ASN A 1 91 ? -14.499 -10.912 22.496 1.00 86.38 91 ASN A CA 1
ATOM 756 C C . ASN A 1 91 ? -15.851 -10.181 22.414 1.00 86.38 91 ASN A C 1
ATOM 758 O O . ASN A 1 91 ? -16.111 -9.310 23.237 1.00 86.38 91 ASN A O 1
ATOM 762 N N . SER A 1 92 ? -16.732 -10.538 21.472 1.00 89.88 92 SER A N 1
ATOM 763 C CA . SER A 1 92 ? -17.967 -9.789 21.170 1.00 89.88 92 SER A CA 1
ATOM 764 C C . SER A 1 92 ? -18.922 -9.616 22.359 1.00 89.88 92 SER A C 1
ATOM 766 O O . SER A 1 92 ? -19.685 -8.653 22.423 1.00 89.88 92 SER A O 1
ATOM 768 N N . LYS A 1 93 ? -18.870 -10.525 23.341 1.00 90.19 93 LYS A N 1
ATOM 769 C CA . LYS A 1 93 ? -19.686 -10.437 24.562 1.00 90.19 93 LYS A CA 1
ATOM 770 C C . LYS A 1 93 ? -19.266 -9.294 25.488 1.00 90.19 93 LYS A C 1
ATOM 772 O O . LYS A 1 93 ? -20.109 -8.781 26.212 1.00 90.19 93 LYS A O 1
ATOM 777 N N . THR A 1 94 ? -17.985 -8.930 25.494 1.00 89.25 94 THR A N 1
ATOM 778 C CA . THR A 1 94 ? -17.427 -7.909 26.395 1.00 89.25 94 THR A CA 1
ATOM 779 C C . THR A 1 94 ? -17.042 -6.635 25.658 1.00 89.25 94 THR A C 1
ATOM 781 O O . THR A 1 94 ? -17.178 -5.555 26.220 1.00 89.25 94 THR A O 1
ATOM 784 N N . ILE A 1 95 ? -16.602 -6.743 24.403 1.00 88.81 95 ILE A N 1
ATOM 785 C CA . ILE A 1 95 ? -16.269 -5.609 23.544 1.00 88.81 95 ILE A CA 1
ATOM 786 C C . ILE A 1 95 ? -16.976 -5.766 22.209 1.00 88.81 95 ILE A C 1
ATOM 788 O O . ILE A 1 95 ? -16.732 -6.706 21.456 1.00 88.81 95 ILE A O 1
ATOM 792 N N . ASN A 1 96 ? -17.838 -4.803 21.913 1.00 92.00 96 ASN A N 1
ATOM 793 C CA . ASN A 1 96 ? -18.630 -4.750 20.697 1.00 92.00 96 ASN A CA 1
ATOM 794 C C . ASN A 1 96 ? -18.933 -3.285 20.335 1.00 92.00 96 ASN A C 1
ATOM 796 O O . ASN A 1 96 ? -18.773 -2.400 21.187 1.00 92.00 96 ASN A O 1
ATOM 800 N N . PRO A 1 97 ? -19.397 -3.027 19.101 1.00 92.94 97 PRO A N 1
ATOM 801 C CA . PRO A 1 97 ? -19.676 -1.672 18.627 1.00 92.94 97 PRO A CA 1
ATOM 802 C C . PRO A 1 97 ? -20.852 -0.974 19.326 1.00 92.94 97 PRO A C 1
ATOM 804 O O . PRO A 1 97 ? -21.021 0.224 19.146 1.00 92.94 97 PRO A O 1
ATOM 807 N N . GLN A 1 98 ? -21.679 -1.685 20.104 1.00 93.62 98 GLN A N 1
ATOM 808 C CA . GLN A 1 98 ? -22.740 -1.048 20.898 1.00 93.62 98 GLN A CA 1
ATOM 809 C C . GLN A 1 98 ? -22.202 -0.480 22.214 1.00 93.62 98 GLN A C 1
ATOM 811 O O . GLN A 1 98 ? -22.786 0.447 22.768 1.00 93.62 98 GLN A O 1
ATOM 816 N N . LEU A 1 99 ? -21.106 -1.048 22.722 1.00 91.56 99 LEU A N 1
ATOM 817 C CA . LEU A 1 99 ? -20.491 -0.637 23.977 1.00 91.56 99 LEU A CA 1
ATOM 818 C C . LEU A 1 99 ? -19.387 0.390 23.757 1.00 91.56 99 LEU A C 1
ATOM 820 O O . LEU A 1 99 ? -19.354 1.376 24.481 1.00 91.56 99 LEU A O 1
ATOM 824 N N . TYR A 1 100 ? -18.508 0.183 22.775 1.00 91.56 100 TYR A N 1
ATOM 825 C CA . TYR A 1 100 ? -17.322 1.018 22.580 1.00 91.56 100 TYR A CA 1
ATOM 826 C C . TYR A 1 100 ? -17.412 1.862 21.317 1.00 91.56 100 TYR A C 1
ATOM 828 O O . TYR A 1 100 ? -17.771 1.364 20.250 1.00 91.56 100 TYR A O 1
ATOM 836 N N . THR A 1 101 ? -17.017 3.128 21.437 1.00 93.00 101 THR A N 1
ATOM 837 C CA . THR A 1 101 ? -17.005 4.091 20.328 1.00 93.00 101 THR A CA 1
ATOM 838 C C . THR A 1 101 ? -15.701 4.878 20.305 1.00 93.00 101 THR A C 1
ATOM 840 O O . THR A 1 101 ? -15.060 5.062 21.341 1.00 93.00 101 THR A O 1
ATOM 843 N N . LEU A 1 102 ? -15.295 5.322 19.113 1.00 94.12 102 LEU A N 1
ATOM 844 C CA . LEU A 1 102 ? -14.203 6.282 18.977 1.00 94.12 102 LEU A CA 1
ATOM 845 C C . LEU A 1 102 ? -14.653 7.633 19.524 1.00 94.12 102 LEU A C 1
ATOM 847 O O . LEU A 1 102 ? -15.734 8.120 19.186 1.00 94.12 102 LEU A O 1
ATOM 851 N N . GLU A 1 103 ? -13.807 8.254 20.332 1.00 94.38 103 GLU A N 1
ATOM 852 C CA . GLU A 1 103 ? -14.022 9.622 20.779 1.00 94.38 103 GLU A CA 1
ATOM 853 C C . GLU A 1 103 ? -13.194 10.578 19.912 1.00 94.38 103 GLU A C 1
ATOM 855 O O . GLU A 1 103 ? -11.990 10.363 19.756 1.00 94.38 103 GLU A O 1
ATOM 860 N N . PRO A 1 104 ? -13.796 11.638 19.342 1.00 94.25 104 PRO A N 1
ATOM 861 C CA . PRO A 1 104 ? -13.038 12.661 18.636 1.00 94.25 104 PRO A CA 1
ATOM 862 C C . PRO A 1 104 ? -12.134 13.421 19.616 1.00 94.25 104 PRO A C 1
ATOM 864 O O . PRO A 1 104 ? -12.608 14.144 20.493 1.00 94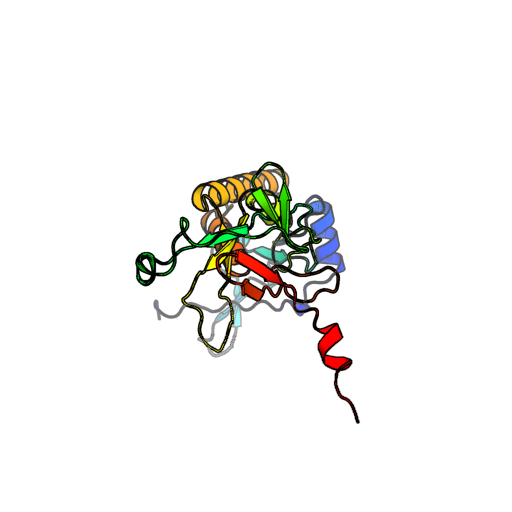.25 104 PRO A O 1
ATOM 867 N N . SER A 1 105 ? -10.827 13.282 19.444 1.00 92.06 105 SER A N 1
ATOM 868 C CA . SER A 1 105 ? -9.800 14.026 20.167 1.00 92.06 105 SER A CA 1
ATOM 869 C C . SER A 1 105 ? -8.543 14.073 19.305 1.00 92.06 105 SER A C 1
ATOM 871 O O . SER A 1 105 ? -8.168 13.010 18.804 1.00 92.06 105 SER A O 1
ATOM 873 N N . PRO A 1 106 ? -7.865 15.229 19.144 1.00 89.94 106 PRO A N 1
ATOM 874 C CA . PRO A 1 106 ? -6.641 15.313 18.353 1.00 89.94 106 PRO A CA 1
ATOM 875 C C . PRO A 1 106 ? -5.671 14.175 18.701 1.00 89.94 106 PRO A C 1
ATOM 877 O O . PRO A 1 106 ? -5.422 13.944 19.885 1.00 89.94 106 PRO A O 1
ATOM 880 N N . PRO A 1 107 ? -5.159 13.443 17.700 1.00 91.38 107 PRO A N 1
ATOM 881 C CA . PRO A 1 107 ? -5.205 13.730 16.259 1.00 91.38 107 PRO A CA 1
ATOM 882 C C . PRO A 1 107 ? -6.472 13.258 15.522 1.00 91.38 107 PRO A C 1
ATOM 884 O O . PRO A 1 107 ? -6.582 13.451 14.315 1.00 91.38 107 PRO A O 1
ATOM 887 N N . LEU A 1 108 ? -7.407 12.600 16.203 1.00 95.19 108 LEU A N 1
ATOM 888 C CA . LEU A 1 108 ? -8.633 12.080 15.612 1.00 95.19 108 LEU A CA 1
ATOM 889 C C . LEU A 1 108 ? -9.719 13.160 15.549 1.00 95.19 108 LEU A C 1
ATOM 891 O O . LEU A 1 108 ? -10.131 13.713 16.569 1.00 95.19 108 LEU A O 1
ATOM 895 N N . ILE A 1 109 ? -10.247 13.404 14.355 1.00 96.38 109 ILE A N 1
ATOM 896 C CA . ILE A 1 109 ? -11.385 14.299 14.136 1.00 96.38 109 ILE A CA 1
ATOM 897 C C . ILE A 1 109 ? -12.586 13.518 13.615 1.00 96.38 109 ILE A C 1
ATOM 899 O O . ILE A 1 109 ? -12.438 12.487 12.961 1.00 96.38 109 ILE A O 1
ATOM 903 N N . LEU A 1 110 ? -13.789 14.030 13.868 1.00 96.88 110 LEU A N 1
ATOM 904 C CA . LEU A 1 110 ? -15.011 13.545 13.234 1.00 96.88 110 LEU A CA 1
ATOM 905 C C . LEU A 1 110 ? -15.406 14.517 12.123 1.00 96.88 110 LEU A C 1
ATOM 907 O O . LEU A 1 110 ? -15.855 15.630 12.392 1.00 96.88 110 LEU A O 1
ATOM 911 N N . ASN A 1 111 ? -15.261 14.092 10.873 1.00 95.75 111 ASN A N 1
ATOM 912 C CA . ASN A 1 111 ? -15.575 14.905 9.705 1.00 95.75 111 ASN A CA 1
ATOM 913 C C . ASN A 1 111 ? -16.639 14.201 8.859 1.00 95.75 111 ASN A C 1
ATOM 915 O O . ASN A 1 111 ? -16.432 13.085 8.389 1.00 95.75 111 ASN A O 1
ATOM 919 N N . ARG A 1 112 ? -17.802 14.843 8.684 1.00 94.19 112 ARG A N 1
ATOM 920 C CA . ARG A 1 112 ? -18.953 14.292 7.935 1.00 94.19 112 ARG A CA 1
ATOM 921 C C . ARG A 1 112 ? -19.346 12.868 8.372 1.00 94.19 112 ARG A C 1
ATOM 923 O O . ARG A 1 112 ? -19.723 12.045 7.546 1.00 94.19 112 ARG A O 1
ATOM 930 N N . GLY A 1 113 ? -19.251 12.581 9.671 1.00 94.06 113 GLY A N 1
ATOM 931 C CA . GLY A 1 113 ? -19.584 11.269 10.237 1.00 94.06 113 GLY A CA 1
ATOM 932 C C . GLY A 1 113 ? -18.490 10.204 10.102 1.00 94.06 113 GLY A C 1
ATOM 933 O O . GLY A 1 113 ? -18.718 9.066 10.496 1.00 94.06 113 GLY A O 1
ATOM 934 N N . ILE A 1 114 ? -17.311 10.556 9.581 1.00 95.62 114 ILE A N 1
ATOM 935 C CA . ILE A 1 114 ? -16.160 9.657 9.449 1.00 95.62 114 ILE A CA 1
ATOM 936 C C . ILE A 1 114 ? -15.083 10.102 10.438 1.00 95.62 114 ILE A C 1
ATOM 938 O O . ILE A 1 114 ? -14.683 11.268 10.443 1.00 95.62 114 ILE A O 1
ATOM 942 N N . TYR A 1 115 ? -14.616 9.178 11.275 1.00 97.00 115 TYR A N 1
ATOM 943 C CA . TYR A 1 115 ? -13.451 9.403 12.126 1.00 97.00 115 TYR A CA 1
ATOM 944 C C . TYR A 1 115 ? -12.193 9.369 11.267 1.00 97.00 115 TYR A C 1
ATOM 946 O O . TYR A 1 115 ? -11.996 8.415 10.517 1.00 97.00 115 TYR A O 1
ATOM 954 N N . GLN A 1 116 ? -11.365 10.405 11.344 1.00 96.69 116 GLN A N 1
ATOM 955 C CA . GLN A 1 116 ? -10.202 10.577 10.479 1.00 96.69 116 GLN A CA 1
ATOM 956 C C . GLN A 1 116 ? -8.988 11.049 11.280 1.00 96.69 116 GLN A C 1
ATOM 958 O O . GLN A 1 116 ? -9.131 11.861 12.194 1.00 96.69 116 GLN A O 1
ATOM 963 N N . ILE A 1 117 ? -7.797 10.569 10.919 1.00 94.50 117 ILE A N 1
ATOM 964 C CA . ILE A 1 117 ? -6.534 11.106 11.440 1.00 94.50 117 ILE A CA 1
ATOM 965 C C . ILE A 1 117 ? -6.222 12.428 10.737 1.00 94.50 117 ILE A C 1
ATOM 967 O O . ILE A 1 117 ? -5.975 12.444 9.532 1.00 94.50 117 ILE A O 1
ATOM 971 N N . ASP A 1 118 ? -6.204 13.520 11.498 1.00 93.94 118 ASP A N 1
ATOM 972 C CA . ASP A 1 118 ? -5.912 14.877 11.026 1.00 93.94 118 ASP A CA 1
ATOM 973 C C . ASP A 1 118 ? -4.443 15.247 11.242 1.00 93.94 118 ASP A C 1
ATOM 975 O O . ASP A 1 118 ? -4.101 16.213 11.924 1.00 93.94 118 ASP A O 1
ATOM 979 N N . VAL A 1 119 ? -3.546 14.435 10.679 1.00 92.62 119 VAL A N 1
ATOM 980 C CA . VAL A 1 119 ? -2.132 14.799 10.552 1.00 92.62 119 VAL A CA 1
ATOM 981 C C . VAL A 1 119 ? -1.610 14.477 9.156 1.00 92.62 119 VAL A C 1
ATOM 983 O O . VAL A 1 119 ? -2.047 13.502 8.545 1.00 92.62 119 VAL A O 1
ATOM 986 N N . PRO A 1 120 ? -0.639 15.252 8.640 1.00 94.69 120 PRO A N 1
ATOM 987 C CA . PRO A 1 120 ? 0.009 14.934 7.376 1.00 94.69 120 PRO A CA 1
ATOM 988 C C . PRO A 1 120 ? 0.743 13.589 7.442 1.00 94.69 120 PRO A C 1
ATOM 990 O O . PRO A 1 120 ? 1.716 13.441 8.185 1.00 94.69 120 PRO A O 1
ATOM 993 N N . LEU A 1 121 ? 0.294 12.636 6.626 1.00 95.88 121 LEU A N 1
ATOM 994 C CA . LEU A 1 121 ? 0.903 11.316 6.480 1.00 95.88 121 LEU A CA 1
ATOM 995 C C . LEU A 1 121 ? 1.681 11.206 5.170 1.00 95.88 121 LEU A C 1
ATOM 997 O O . LEU A 1 121 ? 1.289 11.753 4.134 1.00 95.88 121 LEU A O 1
ATOM 1001 N N . TYR A 1 122 ? 2.765 10.443 5.223 1.00 96.75 122 TYR A N 1
ATOM 1002 C CA . TYR A 1 122 ? 3.649 10.163 4.101 1.00 96.75 122 TYR A CA 1
ATOM 1003 C C . TYR A 1 122 ? 3.824 8.656 3.940 1.00 96.75 122 TYR A C 1
ATOM 1005 O O . TYR A 1 122 ? 3.785 7.915 4.917 1.00 96.75 122 TYR A O 1
ATOM 1013 N N . ALA A 1 123 ? 4.063 8.206 2.717 1.00 96.00 123 ALA A N 1
ATOM 1014 C CA . ALA A 1 123 ? 4.467 6.843 2.408 1.00 96.00 123 ALA A CA 1
ATOM 1015 C C . ALA A 1 123 ? 5.862 6.840 1.775 1.00 96.00 123 ALA A C 1
ATOM 1017 O O . ALA A 1 123 ? 6.319 7.846 1.229 1.00 96.00 123 ALA A O 1
ATOM 1018 N N . LYS A 1 124 ? 6.550 5.706 1.868 1.00 92.75 124 LYS A N 1
ATOM 1019 C CA . LYS A 1 124 ? 7.893 5.496 1.319 1.00 92.75 124 LYS A CA 1
ATOM 1020 C C . LYS A 1 124 ? 7.984 4.092 0.723 1.00 92.75 124 LYS A C 1
ATOM 1022 O O . LYS A 1 124 ? 7.208 3.218 1.096 1.00 92.75 124 LYS A O 1
ATOM 1027 N N . ASP A 1 125 ? 8.944 3.892 -0.180 1.00 91.94 125 ASP A N 1
ATOM 1028 C CA . ASP A 1 125 ? 9.283 2.595 -0.789 1.00 91.94 125 ASP A CA 1
ATOM 1029 C C . ASP A 1 125 ? 8.140 1.980 -1.626 1.00 91.94 125 ASP A C 1
ATOM 1031 O O . ASP A 1 125 ? 8.125 0.784 -1.916 1.00 91.94 125 ASP A O 1
ATOM 1035 N N . VAL A 1 126 ? 7.225 2.841 -2.073 1.00 94.62 126 VAL A N 1
ATOM 1036 C CA . VAL A 1 126 ? 6.153 2.582 -3.038 1.00 94.62 126 VAL A CA 1
ATOM 1037 C C . VAL A 1 126 ? 6.138 3.709 -4.069 1.00 94.62 126 VAL A C 1
ATOM 1039 O O . VAL A 1 126 ? 6.679 4.783 -3.798 1.00 94.62 126 VAL A O 1
ATOM 1042 N N . SER A 1 127 ? 5.526 3.490 -5.231 1.00 94.44 127 SER A N 1
ATOM 1043 C CA . SER A 1 127 ? 5.416 4.542 -6.244 1.00 94.44 127 SER A CA 1
ATOM 1044 C C . SER A 1 127 ? 4.229 5.477 -6.040 1.00 94.44 127 SER A C 1
ATOM 1046 O O . SER A 1 127 ? 3.224 5.139 -5.406 1.00 94.44 127 SER A O 1
ATOM 1048 N N . LYS A 1 128 ? 4.325 6.671 -6.627 1.00 94.25 128 LYS A N 1
ATOM 1049 C CA . LYS A 1 128 ? 3.251 7.665 -6.701 1.00 94.25 128 LYS A CA 1
ATOM 1050 C C . LYS A 1 128 ? 2.027 7.090 -7.380 1.00 94.25 128 LYS A C 1
ATOM 1052 O O . LYS A 1 128 ? 0.933 7.242 -6.852 1.00 94.25 128 LYS A O 1
ATOM 1057 N N . LEU A 1 129 ? 2.224 6.378 -8.492 1.00 94.62 129 LEU A N 1
ATOM 1058 C CA . LEU A 1 129 ? 1.123 5.750 -9.212 1.00 94.62 129 LEU A CA 1
ATOM 1059 C C . LEU A 1 129 ? 0.389 4.738 -8.330 1.00 94.62 129 LEU A C 1
ATOM 1061 O O . LEU A 1 129 ? -0.838 4.740 -8.285 1.00 94.62 129 LEU A O 1
ATOM 1065 N N . PHE A 1 130 ? 1.130 3.904 -7.593 1.00 96.38 130 PHE A N 1
ATOM 1066 C CA . PHE A 1 130 ? 0.526 2.991 -6.629 1.00 96.38 130 PHE A CA 1
ATOM 1067 C C . PHE A 1 130 ? -0.324 3.752 -5.607 1.00 96.38 130 PHE A C 1
ATOM 1069 O O . PHE A 1 130 ? -1.499 3.429 -5.433 1.00 96.38 130 PHE A O 1
ATOM 1076 N N . LEU A 1 131 ? 0.228 4.796 -4.979 1.00 96.12 131 LEU A N 1
ATOM 1077 C CA . LEU A 1 131 ? -0.503 5.601 -3.999 1.00 96.12 131 LEU A CA 1
ATOM 1078 C C . LEU A 1 131 ? -1.731 6.282 -4.601 1.00 96.12 131 LEU A C 1
ATOM 1080 O O . LEU A 1 131 ? -2.773 6.303 -3.955 1.00 96.12 131 LEU A O 1
ATOM 1084 N N . ASP A 1 132 ? -1.654 6.797 -5.824 1.00 95.75 132 ASP A N 1
ATOM 1085 C CA . ASP A 1 132 ? -2.798 7.406 -6.505 1.00 95.75 132 ASP A CA 1
ATOM 1086 C C . ASP A 1 132 ? -3.944 6.414 -6.720 1.00 95.75 132 ASP A C 1
ATOM 1088 O O . ASP A 1 132 ? -5.111 6.797 -6.600 1.00 95.75 132 ASP A O 1
A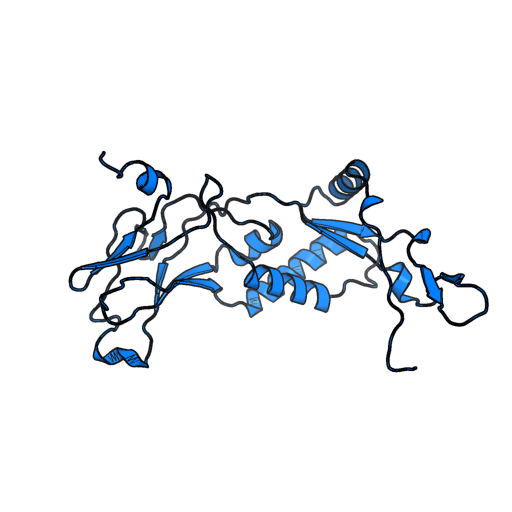TOM 1092 N N . VAL A 1 133 ? -3.620 5.140 -6.958 1.00 97.25 133 VAL A N 1
ATOM 1093 C CA . VAL A 1 133 ? -4.607 4.061 -7.062 1.00 97.25 133 VAL A CA 1
ATOM 1094 C C . VAL A 1 133 ? -5.205 3.718 -5.698 1.00 97.25 133 VAL A C 1
ATOM 1096 O O . VAL A 1 133 ? -6.426 3.591 -5.594 1.00 97.25 133 VAL A O 1
ATOM 1099 N N . VAL A 1 134 ? -4.379 3.561 -4.657 1.00 97.31 134 VAL A N 1
ATOM 1100 C CA . VAL A 1 134 ? -4.843 2.987 -3.383 1.00 97.31 134 VAL A CA 1
ATOM 1101 C C . VAL A 1 134 ? -5.359 4.012 -2.376 1.00 97.31 134 VAL A C 1
ATOM 1103 O O . VAL A 1 134 ? -6.280 3.687 -1.637 1.00 97.31 134 VAL A O 1
ATOM 1106 N N . LYS A 1 135 ? -4.832 5.245 -2.335 1.00 95.44 135 LYS A N 1
ATOM 1107 C CA . LYS A 1 135 ? -4.965 6.173 -1.187 1.00 95.44 135 LYS A CA 1
ATOM 1108 C C . LYS A 1 135 ? -6.398 6.504 -0.762 1.00 95.44 135 LYS A C 1
ATOM 1110 O O . LYS A 1 135 ? -6.627 6.783 0.409 1.00 95.44 135 LYS A O 1
ATOM 1115 N N . ASN A 1 136 ? -7.358 6.453 -1.686 1.00 95.69 136 ASN A N 1
ATOM 1116 C CA . ASN A 1 136 ? -8.773 6.724 -1.401 1.00 95.69 136 ASN A CA 1
ATOM 1117 C C . ASN A 1 136 ? -9.527 5.514 -0.815 1.00 95.69 136 ASN A C 1
ATOM 1119 O O . ASN A 1 136 ? -10.665 5.654 -0.375 1.00 95.69 136 ASN A O 1
ATOM 1123 N N . ASN A 1 137 ? -8.894 4.342 -0.805 1.00 96.69 137 ASN A N 1
ATOM 1124 C CA . ASN A 1 137 ? -9.450 3.062 -0.377 1.00 96.69 137 ASN A CA 1
ATOM 1125 C C . ASN A 1 137 ? -8.618 2.448 0.765 1.00 96.69 137 ASN A C 1
ATOM 1127 O O . ASN A 1 137 ? -8.568 1.229 0.909 1.00 96.69 137 ASN A O 1
ATOM 1131 N N . ILE A 1 138 ? -7.948 3.281 1.565 1.00 96.12 138 ILE A N 1
ATOM 1132 C CA . ILE A 1 138 ? -7.168 2.854 2.731 1.00 96.12 138 ILE A CA 1
ATOM 1133 C C . ILE A 1 138 ? -7.867 3.320 4.006 1.00 96.12 138 ILE A C 1
ATOM 1135 O O . ILE A 1 138 ? -8.347 4.452 4.069 1.00 96.12 138 ILE A O 1
ATOM 1139 N N . ALA A 1 139 ? -7.872 2.474 5.032 1.00 96.50 139 ALA A N 1
ATOM 1140 C CA . ALA A 1 139 ? -8.286 2.824 6.385 1.00 96.50 139 ALA A CA 1
ATOM 1141 C C . ALA A 1 139 ? -7.245 2.371 7.418 1.00 96.50 139 ALA A C 1
ATOM 1143 O O . ALA A 1 139 ? -6.452 1.460 7.182 1.00 96.50 139 ALA A O 1
ATOM 1144 N N . LEU A 1 140 ? -7.253 3.020 8.578 1.00 95.50 140 LEU A N 1
ATOM 1145 C CA . LEU A 1 140 ? -6.532 2.586 9.767 1.00 95.50 140 LEU A CA 1
ATOM 1146 C C . LEU A 1 140 ? -7.499 1.802 10.649 1.00 95.50 140 LEU A C 1
ATOM 1148 O O . LEU A 1 140 ? -8.477 2.355 11.152 1.00 95.50 140 LEU A O 1
ATOM 1152 N N . THR A 1 141 ? -7.223 0.525 10.859 1.00 94.94 141 THR A N 1
ATOM 1153 C CA . THR A 1 141 ? -8.107 -0.354 11.622 1.00 94.94 141 THR A CA 1
ATOM 1154 C C . THR A 1 141 ? -7.487 -0.669 12.973 1.00 94.94 141 THR A C 1
ATOM 1156 O O . THR A 1 141 ? -6.427 -1.286 13.055 1.00 94.94 141 THR A O 1
ATOM 1159 N N . ILE A 1 142 ? -8.162 -0.249 14.040 1.00 92.75 142 ILE A N 1
ATOM 1160 C CA . ILE A 1 142 ? -7.803 -0.503 15.434 1.00 92.75 142 ILE A CA 1
ATOM 1161 C C . ILE A 1 142 ? -8.471 -1.799 15.888 1.00 92.75 142 ILE A C 1
ATOM 1163 O O . ILE A 1 142 ? -9.699 -1.903 15.915 1.00 92.75 142 ILE A O 1
ATOM 1167 N N . VAL A 1 143 ? -7.678 -2.795 16.272 1.00 91.75 143 VAL A N 1
ATOM 1168 C CA . VAL A 1 143 ? -8.189 -4.083 16.748 1.00 91.75 143 VAL A CA 1
ATOM 1169 C C . VAL A 1 143 ? -8.515 -3.980 18.233 1.00 91.75 143 VAL A C 1
ATOM 1171 O O . VAL A 1 143 ? -7.627 -3.895 19.080 1.00 91.75 143 VAL A O 1
ATOM 1174 N N . MET A 1 144 ? -9.804 -4.036 18.556 1.00 89.31 144 MET A N 1
ATOM 1175 C CA . MET A 1 144 ? -10.274 -3.940 19.931 1.00 89.31 144 MET A CA 1
ATOM 1176 C C . MET A 1 144 ? -9.970 -5.212 20.729 1.00 89.31 144 MET A C 1
ATOM 1178 O O . MET A 1 144 ? -10.254 -6.337 20.305 1.00 89.31 144 MET A O 1
ATOM 1182 N N . SER A 1 145 ? -9.451 -5.031 21.940 1.00 85.69 145 SER A N 1
ATOM 1183 C CA . SER A 1 145 ? -9.141 -6.109 22.881 1.00 85.69 145 SER A CA 1
ATOM 1184 C C . SER A 1 145 ? -9.557 -5.744 24.306 1.00 85.69 145 SER A C 1
ATOM 1186 O O . SER A 1 145 ? -9.570 -4.556 24.631 1.00 85.69 145 SER A O 1
ATOM 1188 N N . PRO A 1 146 ? -9.893 -6.731 25.164 1.00 80.69 146 PRO A N 1
ATOM 1189 C CA . PRO A 1 146 ? -10.223 -6.493 26.566 1.00 80.69 146 PRO A CA 1
ATOM 1190 C C . PRO A 1 146 ? -9.147 -5.639 27.237 1.00 80.69 146 PRO A C 1
ATOM 1192 O O . PRO A 1 146 ? -7.966 -5.887 26.981 1.00 80.69 146 PRO A O 1
ATOM 1195 N N . PRO A 1 147 ? -9.519 -4.656 28.077 1.00 72.06 147 PRO A N 1
ATOM 1196 C CA . PRO A 1 147 ? -8.533 -3.858 28.783 1.00 72.06 147 PRO A CA 1
ATOM 1197 C C . PRO A 1 147 ? -7.651 -4.783 29.632 1.00 72.06 147 PRO A C 1
ATOM 1199 O O . PRO A 1 147 ? -8.123 -5.461 30.548 1.00 72.06 147 PRO A O 1
ATOM 1202 N N . HIS A 1 148 ? -6.364 -4.840 29.302 1.00 67.19 148 HIS A N 1
ATOM 1203 C CA . HIS A 1 148 ? -5.335 -5.552 30.054 1.00 67.19 148 HIS A CA 1
ATOM 1204 C C . HIS A 1 148 ? -4.305 -4.534 30.551 1.00 67.19 148 HIS A C 1
ATOM 1206 O O . HIS A 1 148 ? -4.185 -3.452 29.997 1.00 67.19 148 HIS A O 1
ATOM 1212 N N . LYS A 1 149 ? -3.528 -4.869 31.590 1.00 50.94 149 LYS A N 1
ATOM 1213 C CA . LYS A 1 149 ? -2.575 -3.926 32.215 1.00 50.94 149 LYS A CA 1
ATOM 1214 C C . LYS A 1 149 ? -1.532 -3.324 31.250 1.00 50.94 149 LYS A C 1
ATOM 1216 O O . LYS A 1 149 ? -0.975 -2.285 31.577 1.00 50.94 149 LYS A O 1
ATOM 1221 N N . ASN A 1 150 ? -1.298 -3.941 30.087 1.00 54.00 150 ASN A N 1
ATOM 1222 C CA . ASN A 1 150 ? -0.499 -3.382 28.995 1.00 54.00 150 ASN A CA 1
ATOM 1223 C C . ASN A 1 150 ? -1.431 -2.976 27.840 1.00 54.00 150 ASN A C 1
ATOM 1225 O O . ASN A 1 150 ? -1.794 -3.814 27.017 1.00 54.00 150 ASN A O 1
ATOM 1229 N N . ASN A 1 151 ? -1.807 -1.695 27.787 1.00 57.06 151 ASN A N 1
ATOM 1230 C CA . ASN A 1 151 ? -2.648 -1.083 26.746 1.00 57.06 151 ASN A CA 1
ATOM 1231 C C . ASN A 1 151 ? -1.878 -0.862 25.424 1.00 57.06 151 ASN A C 1
ATOM 1233 O O . ASN A 1 151 ? -1.885 0.231 24.865 1.00 57.06 151 ASN A O 1
ATOM 1237 N N . THR A 1 152 ? -1.170 -1.870 24.912 1.00 65.00 152 THR A N 1
ATOM 1238 C CA . THR A 1 152 ? -0.628 -1.793 23.546 1.00 65.00 152 THR A CA 1
ATOM 1239 C C . THR A 1 152 ? -1.734 -2.130 22.564 1.00 65.00 152 THR A C 1
ATOM 1241 O O . THR A 1 152 ? -2.340 -3.200 22.665 1.00 65.00 152 THR A O 1
ATOM 1244 N N . ILE A 1 153 ? -1.986 -1.240 21.612 1.00 74.50 153 ILE A N 1
ATOM 1245 C CA . ILE A 1 153 ? -3.018 -1.450 20.605 1.00 74.50 153 ILE A CA 1
ATOM 1246 C C . ILE A 1 153 ? -2.430 -1.998 19.332 1.00 74.50 153 ILE A C 1
ATOM 1248 O O . ILE A 1 153 ? -1.471 -1.472 18.776 1.00 74.50 153 ILE A O 1
ATOM 1252 N N . ASN A 1 154 ? -3.069 -3.063 18.868 1.00 85.75 154 ASN A N 1
ATOM 1253 C CA . ASN A 1 154 ? -2.812 -3.604 17.556 1.00 85.75 154 ASN A CA 1
ATOM 1254 C C . ASN A 1 154 ? -3.635 -2.799 16.560 1.00 85.75 154 ASN A C 1
ATOM 1256 O O . ASN A 1 154 ? -4.861 -2.729 16.665 1.00 85.75 154 ASN A O 1
ATOM 1260 N N . TRP A 1 155 ? -2.957 -2.212 15.589 1.00 91.25 155 TRP A N 1
ATOM 1261 C CA . TRP A 1 155 ? -3.592 -1.548 14.469 1.00 91.25 155 TRP A CA 1
ATOM 1262 C C . TRP A 1 155 ? -2.953 -2.015 13.167 1.00 91.25 155 TRP A C 1
ATOM 1264 O O . TRP A 1 155 ? -1.838 -2.542 13.157 1.00 91.25 155 TRP A O 1
ATOM 1274 N N . ALA A 1 156 ? -3.683 -1.852 12.074 1.00 92.88 156 ALA A N 1
ATOM 1275 C CA . ALA A 1 156 ? -3.211 -2.187 10.743 1.00 92.88 156 ALA A CA 1
ATOM 1276 C C . ALA A 1 156 ? -3.699 -1.157 9.727 1.00 92.88 156 ALA A C 1
ATOM 1278 O O . ALA A 1 156 ? -4.707 -0.478 9.936 1.00 92.88 156 ALA A O 1
ATOM 1279 N N . ILE A 1 157 ? -2.975 -1.070 8.616 1.00 95.44 157 ILE A N 1
ATOM 1280 C CA . ILE A 1 157 ? -3.450 -0.410 7.406 1.00 95.44 157 ILE A CA 1
ATOM 1281 C C . ILE A 1 157 ? -4.295 -1.435 6.653 1.00 95.44 157 ILE A C 1
ATOM 1283 O O . ILE A 1 157 ? -3.811 -2.521 6.337 1.00 95.44 157 ILE A O 1
ATOM 1287 N N . GLU A 1 158 ? -5.548 -1.099 6.386 1.00 95.94 158 GLU A N 1
ATOM 1288 C CA . GLU A 1 158 ? -6.488 -1.956 5.673 1.00 95.94 158 GLU A CA 1
ATOM 1289 C C . GLU A 1 158 ? -6.804 -1.363 4.302 1.00 95.94 158 GLU A C 1
ATOM 1291 O O . GLU A 1 158 ? -7.050 -0.161 4.172 1.00 95.94 158 GLU A O 1
ATOM 1296 N N . PHE A 1 159 ? -6.795 -2.215 3.279 1.00 96.69 159 PHE A N 1
ATOM 1297 C CA . PHE A 1 159 ? -7.098 -1.844 1.904 1.00 96.69 159 PHE A CA 1
ATOM 1298 C C . PHE A 1 159 ? -8.477 -2.375 1.521 1.00 96.69 159 PHE A C 1
ATOM 1300 O O . PHE A 1 159 ? -8.753 -3.571 1.588 1.00 96.69 159 PHE A O 1
ATOM 1307 N N . ILE A 1 160 ? -9.356 -1.475 1.096 1.00 95.75 160 ILE A N 1
ATOM 1308 C CA . ILE A 1 160 ? -10.729 -1.809 0.731 1.00 95.75 160 ILE A CA 1
ATOM 1309 C C . ILE A 1 160 ? -10.779 -2.151 -0.759 1.00 95.75 160 ILE A C 1
ATOM 1311 O O . ILE A 1 160 ? -10.467 -1.313 -1.607 1.00 95.75 160 ILE A O 1
ATOM 1315 N N . ASP A 1 161 ? -11.248 -3.365 -1.063 1.00 95.94 161 ASP A N 1
ATOM 1316 C CA . ASP A 1 161 ? -11.392 -3.895 -2.425 1.00 95.94 161 ASP A CA 1
ATOM 1317 C C . ASP A 1 161 ? -10.053 -4.028 -3.181 1.00 95.94 161 ASP A C 1
ATOM 1319 O O . ASP A 1 161 ? -9.858 -3.518 -4.287 1.00 95.94 161 ASP A O 1
ATOM 1323 N N . GLU A 1 162 ? -9.107 -4.752 -2.569 1.00 96.38 162 GLU A N 1
ATOM 1324 C CA . GLU A 1 162 ? -7.756 -4.985 -3.104 1.00 96.38 162 GLU A CA 1
ATOM 1325 C C . GLU A 1 162 ? -7.740 -5.496 -4.547 1.00 96.38 162 GLU A C 1
ATOM 1327 O O . GLU A 1 162 ? -6.865 -5.118 -5.322 1.00 96.38 162 GLU A O 1
ATOM 1332 N N . LYS A 1 163 ? -8.710 -6.330 -4.939 1.00 96.75 163 LYS A N 1
ATOM 1333 C CA . LYS A 1 163 ? -8.773 -6.892 -6.294 1.00 96.75 163 LYS A CA 1
ATOM 1334 C C . LYS A 1 163 ? -9.057 -5.815 -7.340 1.00 96.75 163 LYS A C 1
ATOM 1336 O O . LYS A 1 163 ? -8.423 -5.804 -8.396 1.00 96.75 163 LYS A O 1
ATOM 1341 N N . THR A 1 164 ? -9.993 -4.909 -7.060 1.00 97.69 164 THR A N 1
ATOM 1342 C CA . THR A 1 164 ? -10.268 -3.774 -7.949 1.00 97.69 164 THR A CA 1
ATOM 1343 C C . THR A 1 164 ? -9.081 -2.818 -7.995 1.00 97.69 164 THR A C 1
ATOM 1345 O O . THR A 1 164 ? -8.733 -2.337 -9.074 1.00 97.69 164 THR A O 1
ATOM 1348 N N . LEU A 1 165 ? -8.428 -2.573 -6.855 1.00 98.19 165 LEU A N 1
ATOM 1349 C CA . LEU A 1 165 ? -7.221 -1.745 -6.793 1.00 98.19 165 LEU A CA 1
ATOM 1350 C C . LEU A 1 165 ? -6.068 -2.352 -7.604 1.00 98.19 165 LEU A C 1
ATOM 1352 O O . LEU A 1 165 ? -5.426 -1.634 -8.368 1.00 98.19 165 LEU A O 1
ATOM 1356 N N . GLU A 1 166 ? -5.853 -3.666 -7.507 1.00 98.31 166 GLU A N 1
ATOM 1357 C CA . GLU A 1 166 ? -4.838 -4.375 -8.292 1.00 98.31 166 GLU A CA 1
ATOM 1358 C C . GLU A 1 166 ? -5.099 -4.198 -9.789 1.00 98.31 166 GLU A C 1
ATOM 1360 O O . GLU A 1 166 ? -4.198 -3.803 -10.523 1.00 98.31 166 GLU A O 1
ATOM 1365 N N . ASN A 1 167 ? -6.337 -4.421 -10.242 1.00 97.81 167 ASN A N 1
ATOM 1366 C CA . ASN A 1 167 ? -6.696 -4.267 -11.654 1.00 97.81 167 ASN A CA 1
ATOM 1367 C C . ASN A 1 167 ? -6.468 -2.835 -12.157 1.00 97.81 167 ASN A C 1
ATOM 1369 O O . ASN A 1 167 ? -5.854 -2.658 -13.205 1.00 97.81 167 ASN A O 1
ATOM 1373 N N . ARG A 1 168 ? -6.876 -1.817 -11.388 1.00 97.56 168 ARG A N 1
ATOM 1374 C CA . ARG A 1 168 ? -6.634 -0.407 -11.740 1.00 97.56 168 ARG A CA 1
ATOM 1375 C C . ARG A 1 168 ? -5.147 -0.083 -11.831 1.00 97.56 168 ARG A C 1
ATOM 1377 O O . ARG A 1 168 ? -4.735 0.662 -12.715 1.00 97.56 168 ARG A O 1
ATOM 1384 N N . PHE A 1 169 ? -4.340 -0.637 -10.928 1.00 97.06 169 PHE A N 1
ATOM 1385 C CA . PHE A 1 169 ? -2.892 -0.471 -10.975 1.00 97.06 169 PHE A CA 1
ATOM 1386 C C . PHE A 1 169 ? -2.286 -1.131 -12.217 1.00 97.06 169 PHE A C 1
ATOM 1388 O O . PHE A 1 169 ? -1.454 -0.515 -12.884 1.00 97.06 169 PHE A O 1
ATOM 1395 N N . VAL A 1 170 ? -2.725 -2.349 -12.560 1.00 95.56 170 VAL A N 1
ATOM 1396 C CA . VAL A 1 170 ? -2.306 -3.028 -13.795 1.00 95.56 170 VAL A CA 1
ATOM 1397 C C . VAL A 1 170 ? -2.652 -2.189 -15.021 1.00 95.56 170 VAL A C 1
ATOM 1399 O O . VAL A 1 170 ? -1.769 -1.914 -15.828 1.00 95.56 170 VAL A O 1
ATOM 1402 N N . GLU A 1 171 ? -3.902 -1.743 -15.141 1.00 93.94 171 GLU A N 1
ATOM 1403 C CA . GLU A 1 171 ? -4.373 -0.926 -16.266 1.00 93.94 171 GLU A CA 1
ATOM 1404 C C . GLU A 1 171 ? -3.569 0.372 -16.404 1.00 93.94 171 GLU A C 1
ATOM 1406 O O . GLU A 1 171 ? -3.150 0.728 -17.506 1.00 93.94 171 GLU A O 1
ATOM 1411 N N . ALA A 1 172 ? -3.299 1.055 -15.288 1.00 93.12 172 ALA A N 1
ATOM 1412 C CA . ALA A 1 172 ? -2.541 2.299 -15.290 1.00 93.12 172 ALA A CA 1
ATOM 1413 C C . ALA A 1 172 ? -1.079 2.096 -15.720 1.00 93.12 172 ALA A C 1
ATOM 1415 O O . ALA A 1 172 ? -0.566 2.864 -16.534 1.00 93.12 172 ALA A O 1
ATOM 1416 N N . ILE A 1 173 ? -0.420 1.041 -15.227 1.00 90.25 173 ILE A N 1
ATOM 1417 C CA . ILE A 1 173 ? 0.942 0.689 -15.652 1.00 90.25 173 ILE A CA 1
ATOM 1418 C C . ILE A 1 173 ? 0.963 0.293 -17.121 1.00 90.25 173 ILE A C 1
ATOM 1420 O O . ILE A 1 173 ? 1.840 0.744 -17.850 1.00 90.25 173 ILE A O 1
ATOM 1424 N N . MET A 1 174 ? 0.015 -0.536 -17.563 1.00 88.12 174 MET A N 1
ATOM 1425 C CA . MET A 1 174 ? -0.077 -0.923 -18.965 1.00 88.12 174 MET A CA 1
ATOM 1426 C C . MET A 1 174 ? -0.209 0.325 -19.834 1.00 88.12 174 MET A C 1
ATOM 1428 O O . MET A 1 174 ? 0.586 0.489 -20.753 1.00 88.12 174 MET A O 1
ATOM 1432 N N . ALA A 1 175 ? -1.118 1.246 -19.510 1.00 86.69 175 ALA A N 1
ATOM 1433 C CA . ALA A 1 175 ? -1.276 2.496 -20.249 1.00 86.69 175 ALA A CA 1
ATOM 1434 C C . ALA A 1 175 ? 0.010 3.347 -20.275 1.00 86.69 175 ALA A C 1
ATOM 1436 O O . ALA A 1 175 ? 0.360 3.894 -21.321 1.00 86.69 175 ALA A O 1
ATOM 1437 N N . GLN A 1 176 ? 0.735 3.427 -19.154 1.00 84.06 176 GLN A N 1
ATOM 1438 C CA . GLN A 1 176 ? 2.011 4.142 -19.065 1.00 84.06 176 GLN A CA 1
ATOM 1439 C C . GLN A 1 176 ? 3.102 3.478 -19.923 1.00 84.06 176 GLN A C 1
ATOM 1441 O O . GLN A 1 176 ? 3.772 4.155 -20.701 1.00 84.06 176 GLN A O 1
ATOM 1446 N N . GLU A 1 177 ? 3.263 2.156 -19.826 1.00 79.38 177 GLU A N 1
ATOM 1447 C CA . GLU A 1 177 ? 4.265 1.404 -20.589 1.00 79.38 177 GLU A CA 1
ATOM 1448 C C . GLU A 1 177 ? 3.955 1.398 -22.093 1.00 79.38 177 GLU A C 1
ATOM 1450 O O . GLU A 1 177 ? 4.889 1.500 -22.879 1.00 79.38 177 GLU A O 1
ATOM 1455 N N . HIS A 1 178 ? 2.682 1.392 -22.508 1.00 73.69 178 HIS A N 1
ATOM 1456 C CA . HIS A 1 178 ? 2.293 1.513 -23.924 1.00 73.69 178 HIS A CA 1
ATOM 1457 C C . HIS A 1 178 ? 2.717 2.850 -24.554 1.00 73.69 178 HIS A C 1
ATOM 1459 O O . HIS A 1 178 ? 2.993 2.911 -25.750 1.00 73.69 178 HIS A O 1
ATOM 1465 N N . GLY A 1 179 ? 2.749 3.934 -23.773 1.00 65.62 179 GLY A N 1
ATOM 1466 C CA . GLY A 1 179 ? 3.199 5.243 -24.257 1.00 65.62 179 GLY A CA 1
ATOM 1467 C C . GLY A 1 179 ? 4.721 5.358 -24.390 1.00 65.62 179 GLY A C 1
ATOM 1468 O O . GLY A 1 179 ? 5.206 6.194 -25.148 1.00 65.62 179 GLY A O 1
ATOM 1469 N N . ILE A 1 180 ? 5.465 4.525 -23.657 1.00 65.94 180 ILE A N 1
ATOM 1470 C CA . ILE A 1 180 ? 6.932 4.557 -23.556 1.00 65.94 180 ILE A CA 1
ATOM 1471 C C . ILE A 1 180 ? 7.576 3.503 -24.469 1.00 65.94 180 ILE A C 1
ATOM 1473 O O . ILE A 1 180 ? 8.635 3.738 -25.051 1.00 65.94 180 ILE A O 1
ATOM 1477 N N . LEU A 1 181 ? 6.950 2.332 -24.580 1.00 62.50 181 LEU A N 1
ATOM 1478 C CA . LEU A 1 181 ? 7.428 1.177 -25.325 1.00 62.50 181 LEU A CA 1
ATOM 1479 C C . LEU A 1 181 ? 6.492 0.958 -26.518 1.00 62.50 181 LEU A C 1
ATOM 1481 O O . LEU A 1 181 ? 5.335 0.588 -26.353 1.00 62.50 181 LEU A O 1
ATOM 1485 N N . HIS A 1 182 ? 6.994 1.191 -27.732 1.00 56.72 182 HIS A N 1
ATOM 1486 C CA . HIS A 1 182 ? 6.213 1.013 -28.961 1.00 56.72 182 HIS A CA 1
ATOM 1487 C C . HIS A 1 182 ? 5.897 -0.458 -29.291 1.00 56.72 182 HIS A C 1
ATOM 1489 O O . HIS A 1 182 ? 4.983 -0.712 -30.074 1.00 56.72 182 HIS A O 1
ATOM 1495 N N . ASP A 1 183 ? 6.601 -1.414 -28.675 1.00 55.19 183 ASP A N 1
ATOM 1496 C CA . ASP A 1 183 ? 6.385 -2.847 -28.875 1.00 55.19 183 ASP A CA 1
ATOM 1497 C C . ASP A 1 183 ? 5.641 -3.481 -27.690 1.00 55.19 183 ASP A C 1
ATOM 1499 O O . ASP A 1 183 ? 6.156 -3.598 -26.579 1.00 55.19 183 ASP A O 1
ATOM 1503 N N . PHE A 1 184 ? 4.425 -3.961 -27.966 1.00 48.75 184 PHE A N 1
ATOM 1504 C CA . PHE A 1 184 ? 3.505 -4.623 -27.030 1.00 48.75 184 PHE A CA 1
ATOM 1505 C C . PHE A 1 184 ? 4.020 -5.954 -26.457 1.00 48.75 184 PHE A C 1
ATOM 1507 O O . PHE A 1 184 ? 3.407 -6.515 -25.550 1.00 48.75 184 PHE A O 1
ATOM 1514 N N . ALA A 1 185 ? 5.094 -6.516 -27.015 1.00 51.03 185 ALA A N 1
ATOM 1515 C CA . ALA A 1 185 ? 5.323 -7.957 -26.976 1.00 51.03 185 ALA A CA 1
ATOM 1516 C C . ALA A 1 185 ? 5.652 -8.546 -25.589 1.00 51.03 185 ALA A C 1
ATOM 1518 O O . ALA A 1 185 ? 5.620 -9.766 -25.463 1.00 51.03 185 ALA A O 1
ATOM 1519 N N . LEU A 1 186 ? 5.935 -7.746 -24.551 1.00 62.72 186 LEU A N 1
ATOM 1520 C CA . LEU A 1 186 ? 6.448 -8.283 -23.281 1.00 62.72 186 LEU A CA 1
ATOM 1521 C C . LEU A 1 186 ? 6.052 -7.530 -21.998 1.00 62.72 186 LEU A C 1
ATOM 1523 O O . LEU A 1 186 ? 6.790 -7.539 -21.009 1.00 62.72 186 LEU A O 1
ATOM 1527 N N . ILE A 1 187 ? 4.878 -6.895 -21.965 1.00 70.38 187 ILE A N 1
ATOM 1528 C CA . ILE A 1 187 ? 4.344 -6.400 -20.688 1.00 70.38 187 ILE A CA 1
ATOM 1529 C C . ILE A 1 187 ? 3.901 -7.603 -19.844 1.00 70.38 187 ILE A C 1
ATOM 1531 O O . ILE A 1 187 ? 2.836 -8.180 -20.056 1.00 70.38 187 ILE A O 1
ATOM 1535 N N . ASP A 1 188 ? 4.737 -7.990 -18.882 1.00 81.25 188 ASP A N 1
ATOM 1536 C CA . ASP A 1 188 ? 4.439 -9.073 -17.947 1.00 81.25 188 ASP A CA 1
ATOM 1537 C C . ASP A 1 188 ? 3.461 -8.604 -16.859 1.00 81.25 188 ASP A C 1
ATOM 1539 O O . ASP A 1 188 ? 3.848 -8.087 -15.805 1.00 81.25 188 ASP A O 1
ATOM 1543 N N . GLU A 1 189 ? 2.171 -8.813 -17.116 1.00 89.12 189 GLU A N 1
ATOM 1544 C CA . GLU A 1 189 ? 1.091 -8.555 -16.162 1.00 89.12 189 GLU A CA 1
ATOM 1545 C C . GLU A 1 189 ? 1.329 -9.241 -14.808 1.00 89.12 189 GLU A C 1
ATOM 1547 O O . GLU A 1 189 ? 1.027 -8.665 -13.759 1.00 89.12 189 GLU A O 1
ATOM 1552 N N . THR A 1 190 ? 1.907 -10.446 -14.805 1.00 90.00 190 THR A N 1
ATOM 1553 C CA . THR A 1 190 ? 2.161 -11.203 -13.572 1.00 90.00 190 THR A CA 1
ATOM 1554 C C . THR A 1 190 ? 3.155 -10.462 -12.687 1.00 90.00 190 THR A C 1
ATOM 1556 O O . THR A 1 190 ? 2.917 -10.310 -11.485 1.00 90.00 190 THR A O 1
ATOM 1559 N N . SER A 1 191 ? 4.231 -9.936 -13.277 1.00 88.94 191 SER A N 1
ATOM 1560 C CA . SER A 1 191 ? 5.205 -9.091 -12.581 1.00 88.94 191 SER A CA 1
ATOM 1561 C C . SER A 1 191 ? 4.576 -7.792 -12.064 1.00 88.94 191 SER A C 1
ATOM 1563 O O . SER A 1 191 ? 4.819 -7.405 -10.918 1.00 88.94 191 SER A O 1
ATOM 1565 N N . ILE A 1 192 ? 3.689 -7.158 -12.841 1.00 92.62 192 ILE A N 1
ATOM 1566 C CA . ILE A 1 192 ? 2.986 -5.937 -12.409 1.00 92.62 192 ILE A CA 1
ATOM 1567 C C . ILE A 1 192 ? 2.086 -6.218 -11.197 1.00 92.62 192 ILE A C 1
ATOM 1569 O O . ILE A 1 192 ? 2.138 -5.480 -10.207 1.00 92.62 192 ILE A O 1
ATOM 1573 N N . ARG A 1 193 ? 1.302 -7.303 -11.231 1.00 96.25 193 ARG A N 1
ATOM 1574 C CA . ARG A 1 193 ? 0.461 -7.735 -10.100 1.00 96.25 193 ARG A CA 1
ATOM 1575 C C . ARG A 1 193 ? 1.300 -8.093 -8.879 1.00 96.25 193 ARG A C 1
ATOM 1577 O O . ARG A 1 193 ? 0.976 -7.703 -7.760 1.00 96.25 193 ARG A O 1
ATOM 1584 N N . HIS A 1 194 ? 2.417 -8.788 -9.078 1.00 95.06 194 HIS A N 1
ATOM 1585 C CA . HIS A 1 194 ? 3.350 -9.087 -7.997 1.00 95.06 194 HIS A CA 1
ATOM 1586 C C . HIS A 1 194 ? 3.907 -7.803 -7.358 1.00 95.06 194 HIS A C 1
ATOM 1588 O O . HIS A 1 194 ? 3.912 -7.685 -6.132 1.00 95.06 194 HIS A O 1
ATOM 1594 N N . ARG A 1 195 ? 4.305 -6.810 -8.165 1.00 93.38 195 ARG A N 1
ATOM 1595 C CA . ARG A 1 195 ? 4.756 -5.496 -7.677 1.00 93.38 195 ARG A CA 1
ATOM 1596 C C . ARG A 1 195 ? 3.676 -4.800 -6.846 1.00 93.38 195 ARG A C 1
ATOM 1598 O O . ARG A 1 195 ? 3.990 -4.307 -5.767 1.00 93.38 195 ARG A O 1
ATOM 1605 N N . PHE A 1 196 ? 2.419 -4.813 -7.297 1.00 97.38 196 PHE A N 1
ATOM 1606 C CA . PHE A 1 196 ? 1.293 -4.260 -6.535 1.00 97.38 196 PHE A CA 1
ATOM 1607 C C . PHE A 1 196 ? 1.168 -4.897 -5.145 1.00 97.38 196 PHE A C 1
ATOM 1609 O O . PHE A 1 196 ? 1.123 -4.192 -4.138 1.00 97.38 196 PHE A O 1
ATOM 1616 N N . ARG A 1 197 ? 1.179 -6.234 -5.076 1.00 97.12 197 ARG A N 1
ATOM 1617 C CA . ARG A 1 197 ? 1.085 -6.982 -3.808 1.00 97.12 197 ARG A CA 1
ATOM 1618 C C . ARG A 1 197 ? 2.265 -6.701 -2.886 1.00 97.12 197 ARG A C 1
ATOM 1620 O O . ARG A 1 197 ? 2.085 -6.565 -1.679 1.00 97.12 197 ARG A O 1
ATOM 1627 N N . GLU A 1 198 ? 3.466 -6.576 -3.445 1.00 95.56 198 GLU A N 1
ATOM 1628 C CA . GLU A 1 198 ? 4.649 -6.201 -2.673 1.00 95.56 198 GLU A CA 1
ATOM 1629 C C . GLU A 1 198 ? 4.547 -4.780 -2.108 1.00 95.56 198 GLU A C 1
ATOM 1631 O O . GLU A 1 198 ? 4.959 -4.563 -0.967 1.00 95.56 198 GLU A O 1
ATOM 1636 N N . TYR A 1 199 ? 3.973 -3.831 -2.854 1.00 96.44 199 TYR A N 1
ATOM 1637 C CA . TYR A 1 199 ? 3.693 -2.487 -2.345 1.00 96.44 199 TYR A CA 1
ATOM 1638 C C . TYR A 1 199 ? 2.622 -2.485 -1.256 1.00 96.44 199 TYR A C 1
ATOM 1640 O O . TYR A 1 199 ? 2.851 -1.861 -0.223 1.00 96.44 199 TYR A O 1
ATOM 1648 N N . LEU A 1 200 ? 1.522 -3.232 -1.412 1.00 95.62 200 LEU A N 1
ATOM 1649 C CA . LEU A 1 200 ? 0.527 -3.400 -0.343 1.00 95.62 200 LEU A CA 1
ATOM 1650 C C . LEU A 1 200 ? 1.178 -3.925 0.942 1.00 95.62 200 LEU A C 1
ATOM 1652 O O . LEU A 1 200 ? 1.016 -3.343 2.011 1.00 95.62 200 LEU A O 1
ATOM 1656 N N . ARG A 1 201 ? 1.969 -4.999 0.824 1.00 93.81 201 ARG A N 1
ATOM 1657 C CA . ARG A 1 201 ? 2.608 -5.674 1.962 1.00 93.81 201 ARG A CA 1
ATOM 1658 C C . ARG A 1 201 ? 3.616 -4.792 2.698 1.00 93.81 201 ARG A C 1
ATOM 1660 O O . ARG A 1 201 ? 3.807 -4.960 3.900 1.00 93.81 201 ARG A O 1
ATOM 1667 N N . LYS A 1 202 ? 4.319 -3.920 1.975 1.00 91.62 202 LYS A N 1
ATOM 1668 C CA . LYS A 1 202 ? 5.380 -3.064 2.528 1.00 91.62 202 LYS A CA 1
ATOM 1669 C C . LYS A 1 202 ? 4.894 -1.671 2.906 1.00 91.62 202 LYS A C 1
ATOM 1671 O O . LYS A 1 202 ? 5.672 -0.938 3.523 1.00 91.62 202 LYS A O 1
ATOM 1676 N N . LEU A 1 203 ? 3.665 -1.294 2.536 1.00 94.88 203 LEU A N 1
ATOM 1677 C CA . LEU A 1 203 ? 3.173 0.055 2.770 1.00 94.88 203 LEU A CA 1
ATOM 1678 C C . LEU A 1 203 ? 3.294 0.391 4.255 1.00 94.88 203 LEU A C 1
ATOM 1680 O O . LEU A 1 203 ? 2.758 -0.289 5.124 1.00 94.88 203 LEU A O 1
ATOM 1684 N N . SER A 1 204 ? 4.023 1.466 4.517 1.00 94.25 204 SER A N 1
ATOM 1685 C CA . SER A 1 204 ? 4.241 2.007 5.847 1.00 94.25 204 SER A CA 1
ATOM 1686 C C . SER A 1 204 ? 3.956 3.497 5.799 1.00 94.25 204 SER A C 1
ATOM 1688 O O . SER A 1 204 ? 4.302 4.169 4.822 1.00 94.25 204 SER A O 1
ATOM 1690 N N . LEU A 1 205 ? 3.314 3.999 6.848 1.00 95.31 205 LEU A N 1
ATOM 1691 C CA . LEU A 1 205 ? 2.986 5.411 6.989 1.00 95.31 205 LEU A CA 1
ATOM 1692 C C . LEU A 1 205 ? 4.021 6.090 7.880 1.00 95.31 205 LEU A C 1
ATOM 1694 O O . LEU A 1 205 ? 4.535 5.489 8.821 1.00 95.31 205 LEU A O 1
ATOM 1698 N N . PHE A 1 206 ? 4.314 7.345 7.575 1.00 95.19 206 PHE A N 1
ATOM 1699 C CA . PHE A 1 206 ? 5.323 8.153 8.243 1.00 95.19 206 PHE A CA 1
ATOM 1700 C C . PHE A 1 206 ? 4.776 9.546 8.540 1.00 95.19 206 PHE A C 1
ATOM 1702 O O . PHE A 1 206 ? 3.928 10.066 7.808 1.00 95.19 206 PHE A O 1
ATOM 1709 N N . LEU A 1 207 ? 5.298 10.158 9.597 1.00 93.56 207 LEU A N 1
ATOM 1710 C CA . LEU A 1 207 ? 5.069 11.559 9.926 1.00 93.56 207 LEU A CA 1
ATOM 1711 C C . LEU A 1 207 ? 6.021 12.464 9.131 1.00 93.56 207 LEU A C 1
ATOM 1713 O O . LEU A 1 207 ? 6.968 12.013 8.483 1.00 93.56 207 LEU A O 1
ATOM 1717 N N . LYS A 1 208 ? 5.782 13.776 9.199 1.00 89.88 208 LYS A N 1
ATOM 1718 C CA . LYS A 1 208 ? 6.577 14.793 8.488 1.00 89.88 208 LYS A CA 1
ATOM 1719 C C . LYS A 1 208 ? 8.071 14.766 8.833 1.00 89.88 208 LYS A C 1
ATOM 1721 O O . LYS A 1 208 ? 8.890 15.165 8.010 1.00 89.88 208 LYS A O 1
ATOM 1726 N N . ASP A 1 209 ? 8.431 14.331 10.036 1.00 90.38 209 ASP A N 1
ATOM 1727 C CA . ASP A 1 209 ? 9.825 14.209 10.473 1.00 90.38 209 ASP A CA 1
ATOM 1728 C C . ASP A 1 209 ? 10.501 12.901 10.017 1.00 90.38 209 ASP A C 1
ATOM 1730 O O . ASP A 1 209 ? 11.672 12.674 10.319 1.00 90.38 209 ASP A O 1
ATOM 1734 N N . GLY A 1 210 ? 9.781 12.056 9.270 1.00 90.69 210 GLY A N 1
ATOM 1735 C CA . GLY A 1 210 ? 10.260 10.778 8.753 1.00 90.69 210 GLY A CA 1
ATOM 1736 C C . GLY A 1 210 ? 10.174 9.625 9.753 1.00 90.69 210 GLY A C 1
ATOM 1737 O O . GLY A 1 210 ? 10.584 8.511 9.416 1.00 90.69 210 GLY A O 1
ATOM 1738 N N . SER A 1 211 ? 9.650 9.853 10.961 1.00 92.56 211 SER A N 1
ATOM 1739 C CA . SER A 1 211 ? 9.376 8.772 11.906 1.00 92.56 211 SER A CA 1
ATOM 1740 C C . SER A 1 211 ? 8.193 7.915 11.425 1.00 92.56 211 SER A C 1
ATOM 1742 O O . SER A 1 211 ? 7.260 8.446 10.815 1.00 92.56 211 SER A O 1
ATOM 1744 N N . PRO A 1 212 ? 8.219 6.584 11.638 1.00 92.88 212 PRO A N 1
ATOM 1745 C CA . PRO A 1 212 ? 7.065 5.738 11.356 1.00 92.88 212 PRO A CA 1
ATOM 1746 C C . PRO A 1 212 ? 5.851 6.194 12.162 1.00 92.88 212 PRO A C 1
ATOM 1748 O O . PRO A 1 212 ? 5.989 6.574 13.324 1.00 92.88 212 PRO A O 1
ATOM 1751 N N . LEU A 1 213 ? 4.673 6.113 11.551 1.00 91.19 213 LEU A N 1
ATOM 1752 C CA . LEU A 1 213 ? 3.411 6.310 12.244 1.00 91.19 213 LEU A CA 1
ATOM 1753 C C . LEU A 1 213 ? 3.304 5.274 13.365 1.00 91.19 213 LEU A C 1
ATOM 1755 O O . LEU A 1 213 ? 3.386 4.076 13.103 1.00 91.19 213 LEU A O 1
ATOM 1759 N N . ASP A 1 214 ? 3.118 5.740 14.594 1.00 88.69 214 ASP A N 1
ATOM 1760 C CA . ASP A 1 214 ? 2.939 4.890 15.765 1.00 88.69 214 ASP A CA 1
ATOM 1761 C C . ASP A 1 214 ? 1.657 5.319 16.477 1.00 88.69 214 ASP A C 1
ATOM 1763 O O . ASP A 1 214 ? 1.590 6.397 17.073 1.00 88.69 214 ASP A O 1
ATOM 1767 N N . LEU A 1 215 ? 0.606 4.515 16.312 1.00 86.31 215 LEU A N 1
ATOM 1768 C CA . LEU A 1 215 ? -0.696 4.763 16.919 1.00 86.31 215 LEU A CA 1
ATOM 1769 C C . LEU A 1 215 ? -0.806 3.977 18.217 1.00 86.31 215 LEU A C 1
ATOM 1771 O O . LEU A 1 215 ? -0.688 2.750 18.232 1.00 86.31 215 LEU A O 1
ATOM 1775 N N . SER A 1 216 ? -1.137 4.686 19.287 1.00 83.38 216 SER A N 1
ATOM 1776 C CA . SER A 1 216 ? -1.672 4.095 20.503 1.00 83.38 216 SER A CA 1
ATOM 1777 C C . SER A 1 216 ? -3.118 4.547 20.687 1.00 83.38 216 SER A C 1
ATOM 1779 O O . SER A 1 216 ? -3.621 5.436 19.996 1.00 83.38 216 SER A O 1
ATOM 1781 N N . ALA A 1 217 ? -3.832 3.896 21.592 1.00 81.69 217 ALA A N 1
ATOM 1782 C CA . ALA A 1 217 ? -5.110 4.401 22.055 1.00 81.69 217 ALA A CA 1
ATOM 1783 C C . ALA A 1 217 ? -5.293 4.098 23.539 1.00 81.69 217 ALA A C 1
ATOM 1785 O O . ALA A 1 217 ? -4.705 3.181 24.116 1.00 81.69 217 ALA A O 1
ATOM 1786 N N . GLU A 1 218 ? -6.147 4.885 24.156 1.00 84.06 218 GLU A N 1
ATOM 1787 C CA . GLU A 1 218 ? -6.543 4.718 25.534 1.00 84.06 218 GLU A CA 1
ATOM 1788 C C . GLU A 1 218 ? -8.041 4.453 25.584 1.00 84.06 218 GLU A C 1
ATOM 1790 O O . GLU A 1 218 ? -8.828 5.060 24.856 1.00 84.06 218 GLU A O 1
ATOM 1795 N N . ILE A 1 219 ? -8.440 3.515 26.436 1.00 85.75 219 ILE A N 1
ATOM 1796 C CA . ILE A 1 219 ? -9.848 3.247 26.698 1.00 85.75 219 ILE A CA 1
ATOM 1797 C C . ILE A 1 219 ? -10.183 3.877 28.044 1.00 85.75 219 ILE A C 1
ATOM 1799 O O . ILE A 1 219 ? -9.730 3.393 29.081 1.00 85.75 219 ILE A O 1
ATOM 1803 N N . SER A 1 220 ? -11.005 4.926 28.028 1.00 86.31 220 SER A N 1
ATOM 1804 C CA . SER A 1 220 ? -11.546 5.541 29.241 1.00 86.31 220 SER A CA 1
ATOM 1805 C C . SER A 1 220 ? -13.054 5.323 29.284 1.00 86.31 220 SER A C 1
ATOM 1807 O O . SER A 1 220 ? -13.816 5.851 28.470 1.00 86.31 220 SER A O 1
ATOM 1809 N N . GLY A 1 221 ? -13.484 4.455 30.202 1.00 86.19 221 GLY A N 1
ATOM 1810 C CA . GLY A 1 221 ? -14.854 3.953 30.243 1.00 86.19 221 GLY A CA 1
ATOM 1811 C C . GLY A 1 221 ? -15.197 3.176 28.971 1.00 86.19 221 GLY A C 1
ATOM 1812 O O . GLY A 1 221 ? -14.693 2.076 28.749 1.00 86.19 221 GLY A O 1
ATOM 1813 N N . ASN A 1 222 ? -16.069 3.754 28.148 1.00 88.62 222 ASN A N 1
ATOM 1814 C CA . ASN A 1 222 ? -16.567 3.167 26.904 1.00 88.62 222 ASN A CA 1
ATOM 1815 C C . ASN A 1 222 ? -16.088 3.918 25.642 1.00 88.62 222 ASN A C 1
ATOM 1817 O O . ASN A 1 222 ? -16.557 3.662 24.530 1.00 88.62 222 ASN A O 1
ATOM 1821 N N . LYS A 1 223 ? -15.155 4.853 25.825 1.00 91.56 223 LYS A N 1
ATOM 1822 C CA . LYS A 1 223 ? -14.600 5.708 24.780 1.00 91.56 223 LYS A CA 1
ATOM 1823 C C . LYS A 1 223 ? -13.170 5.300 24.465 1.00 91.56 223 LYS A C 1
ATOM 1825 O O . LYS A 1 223 ? -12.387 5.032 25.376 1.00 91.56 223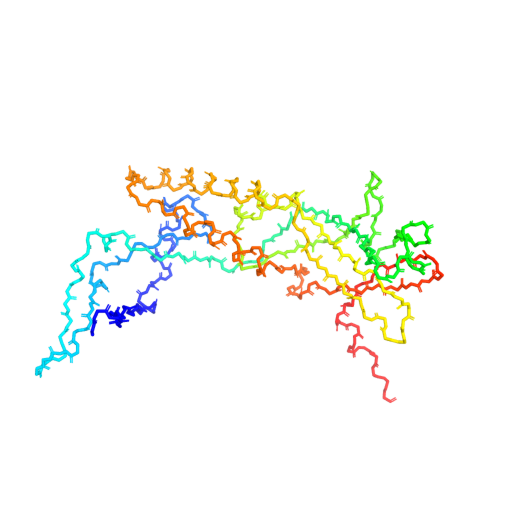 LYS A O 1
ATOM 1830 N N . VAL A 1 224 ? -12.855 5.260 23.177 1.00 90.19 224 VAL A N 1
ATOM 1831 C CA . VAL A 1 224 ? -11.526 4.940 22.650 1.00 90.19 224 VAL A CA 1
ATOM 1832 C C . VAL A 1 224 ? -10.895 6.221 22.111 1.00 90.19 224 VAL A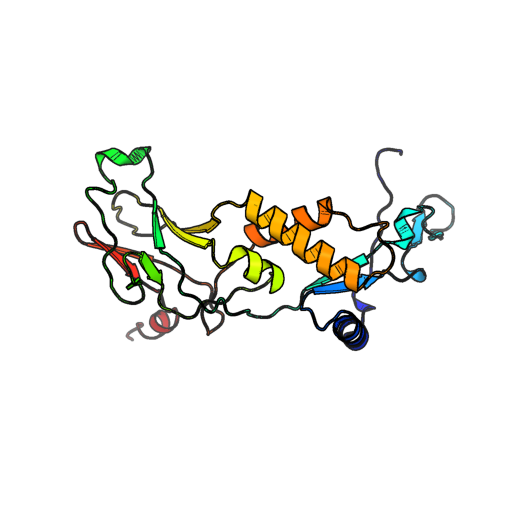 C 1
ATOM 1834 O O . VAL A 1 224 ? -11.438 6.832 21.192 1.00 90.19 224 VAL A O 1
ATOM 1837 N N . PHE A 1 225 ? -9.753 6.607 22.672 1.00 90.75 225 PHE A N 1
ATOM 1838 C CA . PHE A 1 225 ? -9.013 7.827 22.344 1.00 90.75 225 PHE A CA 1
ATOM 1839 C C . PHE A 1 225 ? -7.731 7.468 21.613 1.00 90.75 225 PHE A C 1
ATOM 1841 O O . PHE A 1 225 ? -6.904 6.780 22.196 1.00 90.75 225 PHE A O 1
ATOM 1848 N N . ILE A 1 226 ? -7.534 7.930 20.380 1.00 89.94 226 ILE A N 1
ATOM 1849 C CA . ILE A 1 226 ? -6.277 7.704 19.649 1.00 89.94 226 ILE A CA 1
ATOM 1850 C C . ILE A 1 226 ? -5.219 8.704 20.124 1.00 89.94 226 ILE A C 1
ATOM 1852 O O . ILE A 1 226 ? -5.513 9.890 20.257 1.00 89.94 226 ILE A O 1
ATOM 1856 N N . ILE A 1 227 ? -3.993 8.233 20.351 1.00 85.38 227 ILE A N 1
ATOM 1857 C CA . ILE A 1 227 ? -2.861 9.023 20.846 1.00 85.38 227 ILE A CA 1
ATOM 1858 C C . ILE A 1 227 ? -1.655 8.808 19.916 1.00 85.38 227 ILE A C 1
ATOM 1860 O O . ILE A 1 227 ? -1.443 7.711 19.393 1.00 85.38 227 ILE A O 1
ATOM 1864 N N . PHE A 1 228 ? -0.856 9.862 19.719 1.00 78.69 228 PHE A N 1
ATOM 1865 C CA . PHE A 1 228 ? 0.478 9.758 19.126 1.00 78.69 228 PHE A CA 1
ATOM 1866 C C . PHE A 1 228 ? 1.541 9.708 20.214 1.00 78.69 228 PHE A C 1
ATOM 1868 O O . PHE A 1 228 ? 1.602 10.598 21.059 1.00 78.69 228 PHE A O 1
ATOM 1875 N N . GLU A 1 229 ? 2.432 8.721 20.153 1.00 63.38 229 GLU A N 1
ATOM 1876 C CA . GLU A 1 229 ? 3.701 8.824 20.869 1.00 63.38 229 GLU A CA 1
ATOM 1877 C C . GLU A 1 229 ? 4.686 9.637 20.021 1.00 63.38 229 GLU A C 1
ATOM 1879 O O . GLU A 1 229 ? 5.415 9.090 19.191 1.00 63.38 229 GLU A O 1
ATOM 1884 N N . ASP A 1 230 ? 4.740 10.954 20.231 1.00 52.94 230 ASP A N 1
ATOM 1885 C CA . ASP A 1 230 ? 5.844 11.743 19.686 1.00 52.94 230 ASP A CA 1
ATOM 1886 C C . ASP A 1 230 ? 7.118 11.389 20.475 1.00 52.94 230 ASP A C 1
ATOM 1888 O O . ASP A 1 230 ? 7.288 11.730 21.651 1.00 52.94 230 ASP A O 1
ATOM 1892 N N . LYS A 1 231 ? 8.039 10.648 19.844 1.00 49.56 231 LYS A N 1
ATOM 1893 C CA . LYS A 1 231 ? 9.275 10.162 20.489 1.00 49.56 231 LYS A CA 1
ATOM 1894 C C . LYS A 1 231 ? 10.179 11.289 21.006 1.00 49.56 231 LYS A C 1
ATOM 1896 O O . LYS A 1 231 ? 11.131 11.000 21.734 1.00 49.56 231 LYS A O 1
ATOM 1901 N N . LYS A 1 232 ? 9.892 12.556 20.689 1.00 46.59 232 LYS A N 1
ATOM 1902 C CA . LYS A 1 232 ? 10.592 13.717 21.255 1.00 46.59 232 LYS A CA 1
ATOM 1903 C C . LYS A 1 232 ? 10.325 13.935 22.748 1.00 46.59 232 LYS A C 1
ATOM 1905 O O . LYS A 1 232 ? 11.213 14.447 23.427 1.00 46.59 232 LYS A O 1
ATOM 1910 N N . GLU A 1 233 ? 9.191 13.493 23.295 1.00 39.38 233 GLU A N 1
ATOM 1911 C CA . GLU A 1 233 ? 8.886 13.718 24.720 1.00 39.38 233 GLU A CA 1
ATOM 1912 C C . GLU A 1 233 ? 9.599 12.746 25.673 1.00 39.38 233 GLU A C 1
ATOM 1914 O O . GLU A 1 233 ? 9.885 13.109 26.815 1.00 39.38 233 GLU A O 1
ATOM 1919 N N . LYS A 1 234 ? 10.026 11.559 25.212 1.00 38.03 234 LYS A N 1
ATOM 1920 C CA . LYS A 1 234 ? 10.763 10.599 26.065 1.00 38.03 234 LYS A CA 1
ATOM 1921 C C . LYS A 1 234 ? 12.164 11.071 26.484 1.00 38.03 234 LYS A C 1
ATOM 1923 O O . LYS A 1 234 ? 12.751 10.481 27.389 1.00 38.03 234 LYS A O 1
ATOM 1928 N N . VAL A 1 235 ? 12.710 12.123 25.867 1.00 40.50 235 VAL A N 1
ATOM 1929 C CA . VAL A 1 235 ? 14.031 12.674 26.233 1.00 40.50 235 VAL A CA 1
ATOM 1930 C C . VAL A 1 235 ? 13.922 13.768 27.308 1.00 40.50 235 VAL A C 1
ATOM 1932 O O . VAL A 1 235 ? 14.895 14.020 28.014 1.00 40.50 235 VAL A O 1
ATOM 1935 N N . ALA A 1 236 ? 12.745 14.373 27.502 1.00 39.47 236 ALA A N 1
ATOM 1936 C CA . ALA A 1 236 ? 12.561 15.486 28.439 1.00 39.47 236 ALA A CA 1
ATOM 1937 C C . ALA A 1 236 ? 12.207 15.056 29.879 1.00 39.47 236 ALA A C 1
ATOM 1939 O O . ALA A 1 236 ? 12.264 15.876 30.791 1.00 39.47 236 ALA A O 1
ATOM 1940 N N . SER A 1 237 ? 11.876 13.781 30.115 1.00 36.31 237 SER A N 1
ATOM 1941 C CA . SER A 1 237 ? 11.392 13.288 31.414 1.00 36.31 237 SER A CA 1
ATOM 1942 C C . SER A 1 237 ? 12.375 12.349 32.130 1.00 36.31 237 SER A C 1
ATOM 1944 O O . SER A 1 237 ? 11.986 11.292 32.632 1.00 36.31 237 SER A O 1
ATOM 1946 N N . LYS A 1 238 ? 13.659 12.717 32.196 1.00 29.97 238 LYS A N 1
ATOM 1947 C CA . LYS A 1 238 ? 14.560 12.217 33.247 1.00 29.97 238 LYS A CA 1
ATOM 1948 C C . LYS A 1 238 ? 14.869 13.368 34.208 1.00 29.97 238 LYS A C 1
ATOM 1950 O O . LYS A 1 238 ? 15.675 14.224 33.850 1.00 29.97 238 LYS A O 1
ATOM 1955 N N . PRO A 1 239 ? 14.242 13.426 35.393 1.00 41.59 239 PRO A N 1
ATOM 1956 C CA . PRO A 1 239 ? 14.732 14.284 36.457 1.00 41.59 239 PRO A CA 1
ATOM 1957 C C . PRO A 1 239 ? 16.023 13.681 37.031 1.00 41.59 239 PRO A C 1
ATOM 1959 O O . PRO A 1 239 ? 16.114 12.463 37.208 1.00 41.59 239 PRO A O 1
ATOM 1962 N N . ASN A 1 240 ? 17.015 14.548 37.250 1.00 38.91 240 ASN A N 1
ATOM 1963 C CA . ASN A 1 240 ? 18.205 14.269 38.060 1.00 38.91 240 ASN A CA 1
ATOM 1964 C C . ASN A 1 240 ? 17.828 13.931 39.505 1.00 38.91 240 ASN A C 1
ATOM 1966 O O . ASN A 1 240 ? 16.832 14.511 39.996 1.00 38.91 240 ASN A O 1
#

Radius of gyration: 24.34 Å; chains: 1; bounding box: 61×47×67 Å

Foldseek 3Di:
DVPDDFDQDDDCVPDDPVNQVVQCVLLPNWQKGKAQDDQVSQWTFDPPDPDRDTDHDPDPCNRRDIDIDGHWDWAWLPDWAFEEEDEPPVCCVPDNPVQADADADPLWHQDPNTTTGNATKTKTPATPLLSVLFSVFKHKYWYDDDDDPDQFIDIDIDGHPLVVSLVSQLVVVLVSCVVNDVDPPDPDSVVSSVSSVVCVVPIFMAHPVRHTFDWGWDDDRRYIYIDGDPVVVVVVPDDD

pLDDT: mean 84.06, std 14.91, range [29.97, 98.31]

Organism: NCBI:txid1405396

Secondary structure (DSSP, 8-state):
-TTSPPP----GGGS-HHHHHHHHHHTTS-SEEEEEPPGGG-EEEE-SSSS-EEEE---GGGGG-EEEEEP---EE--SPPBEEEE--GGGTTTS-TTT-EE--BTTEEEETTEEEE-S--EE-SS-HHHHHHHGGGEEEEEE-----SS-PPEEEEEETTHHHHHHHHHHHHHHHHHHH-S-GGG--HHHHHHHHHHHHHH--EE-TTSPBP-EEEEEETTEEEEEE--TTGGGT----

Sequence (240 aa):
MKEQGLELTFNLNKVSFEELERNRIAQGNHDEIIFPVPQDWKKVLIPFGDTNTYVNLNDPQADFLRLLFLKREFIPLNLNLPVLLFFPIKNSKTINPQLYTLEPSPPLILNRGIYQIDVPLYAKDVSKLFLDVVKNNIALTIVMSPPHKNNTINWAIEFIDEKTLENRFVEAIMAQEHGILHDFALIDETSIRHRFREYLRKLSLFLKDGSPLDLSAEISGNKVFIIFEDKKEKVASKPN